Protein 4BEY (pdb70)

GO terms:
  GO:0005502 11-cis retinal binding (F, IDA)
  GO:0008020 G protein-coupled photoreceptor activity (F, IDA)
  GO:0016020 membrane (C, IDA)
  GO:0016038 absorption of visible light (P, IDA)
  GO:0016056 G protein-coupled opsin signaling pathway (P, IDA)
  GO:0141190 transducin-mediated opsin signaling pathway (P, IDA)
  GO:0007603 phototransduction, visible light (P, IDA)
  GO:0016020 membrane (C, EXP)
  GO:0005515 protein binding (F, IPI)
  GO:0005886 plasma membrane (C, IDA)
  GO:0097381 pho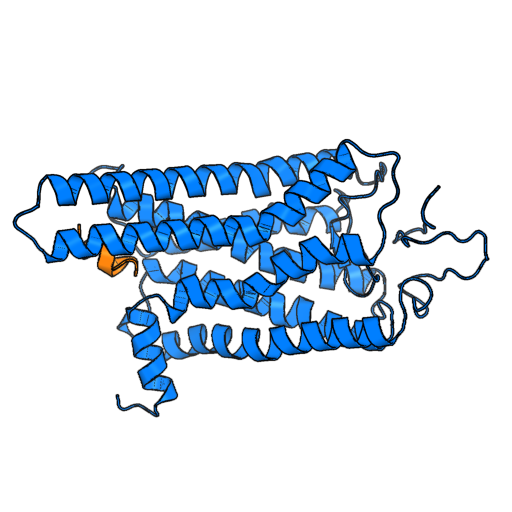toreceptor disc membrane (C, TAS)
  GO:0000139 Golgi membrane (C, TAS)
  GO:0042802 identical protein binding (F, IPI)
  GO:0042622 photoreceptor outer segment membrane (C, IDA)
  GO:0002046 opsin binding (F, IDA)
  GO:0008270 zinc ion binding (F, IDA)
  GO:0009416 response to light stimulus (P, IDA)
  GO:0097648 G protein-coupled receptor complex (C, IDA)
  GO:0001965 G-protein alpha-subunit binding (F, IPI)
  GO:1990763 arrestin family protein binding (F, IPI)

Structure (mmCIF, N/CA/C/O backbone):
data_4BEY
#
_entry.id   4BEY
#
_cell.length_a   242.440
_cell.length_b   242.440
_cell.length_c   110.360
_cell.angle_alpha   90.00
_cell.angle_beta   90.00
_cell.angle_gamma   120.00
#
_symmetry.space_group_name_H-M   'H 3 2'
#
loop_
_entity.id
_entity.type
_entity.pdbx_description
1 polymer Rhodopsin
2 polymer 'Guanine nucleotide-binding protein G(t) subunit alpha-1'
3 branched alpha-D-mannopyranose-(1-3)-beta-D-mannopyranose-(1-4)-2-acetamido-2-deoxy-beta-D-glucopyranose-(1-4)-2-acetamido-2-deoxy-beta-D-glucopyranose
4 non-polymer 'SULFATE ION'
5 non-polymer 'ACETATE ION'
6 non-polymer 'PALMITIC ACID'
7 non-polymer 'octyl beta-D-glucopyranoside'
8 water water
#
loop_
_atom_site.group_PDB
_atom_site.id
_atom_site.type_symbol
_atom_site.label_atom_id
_atom_site.label_alt_id
_atom_site.label_comp_id
_atom_site.label_asym_id
_atom_site.label_entity_id
_atom_site.label_seq_id
_atom_site.pdbx_PDB_ins_code
_atom_site.Cartn_x
_atom_site.Cartn_y
_atom_site.Cartn_z
_atom_site.occupancy
_atom_site.B_iso_or_equiv
_atom_site.auth_seq_id
_atom_site.auth_comp_id
_atom_site.auth_asym_id
_atom_site.auth_atom_id
_atom_site.pdbx_PDB_model_num
ATOM 4 N N . MET A 1 2 ? 55.934 -45.896 39.837 1.00 79.67 1 MET A N 1
ATOM 5 C CA . MET A 1 2 ? 54.685 -46.249 39.171 1.00 72.69 1 MET A CA 1
ATOM 6 C C . MET A 1 2 ? 53.546 -46.588 40.128 1.00 69.40 1 MET A C 1
ATOM 7 O O . MET A 1 2 ? 53.595 -47.533 40.928 1.00 63.38 1 MET A O 1
ATOM 12 N N . CYS A 1 3 ? 52.524 -45.748 40.042 1.00 65.10 2 CYS A N 1
ATOM 13 C CA . CYS A 1 3 ? 51.643 -45.495 41.169 1.00 56.66 2 CYS A CA 1
ATOM 14 C C . CYS A 1 3 ? 50.366 -46.332 41.334 1.00 59.23 2 CYS A C 1
ATOM 15 O O . CYS A 1 3 ? 49.838 -46.398 42.441 1.00 59.30 2 CYS A O 1
ATOM 18 N N . GLY A 1 4 ? 49.975 -47.088 40.315 1.00 52.83 3 GLY A N 1
ATOM 19 C CA . GLY A 1 4 ? 48.661 -47.694 40.329 1.00 49.67 3 GLY A CA 1
ATOM 20 C C . GLY A 1 4 ? 48.738 -48.945 39.478 1.00 51.34 3 GLY A C 1
ATOM 21 O O . GLY A 1 4 ? 49.837 -49.335 39.108 1.00 56.74 3 GLY A O 1
ATOM 22 N N . THR A 1 5 ? 47.639 -49.667 39.274 1.00 41.18 4 THR A N 1
ATOM 23 C CA . THR A 1 5 ? 47.686 -50.731 38.303 1.00 34.91 4 THR A CA 1
ATOM 24 C C . THR A 1 5 ? 46.642 -50.532 37.242 1.00 41.19 4 THR A C 1
ATOM 25 O O . THR A 1 5 ? 45.574 -50.070 37.544 1.00 43.09 4 THR A O 1
ATOM 29 N N . GLU A 1 6 ? 46.933 -50.895 36.003 1.00 44.24 5 GLU A N 1
ATOM 30 C CA . GLU A 1 6 ? 46.016 -50.574 34.931 1.00 41.70 5 GLU A CA 1
ATOM 31 C C . GLU A 1 6 ? 45.515 -51.759 34.144 1.00 49.23 5 GLU A C 1
ATOM 32 O O . GLU A 1 6 ? 46.077 -52.841 34.209 1.00 56.57 5 GLU A O 1
ATOM 38 N N . GLY A 1 7 ? 44.439 -51.531 33.395 1.00 51.35 6 GLY A N 1
ATOM 39 C CA . GLY A 1 7 ? 43.687 -52.579 32.729 1.00 50.38 6 GLY A CA 1
ATOM 40 C C . GLY A 1 7 ? 43.120 -52.032 31.446 1.00 47.14 6 GLY A C 1
ATOM 41 O O . GLY A 1 7 ? 43.336 -50.878 31.120 1.00 50.18 6 GLY A O 1
ATOM 42 N N . PRO A 1 8 ? 42.446 -52.881 30.677 1.00 45.80 7 PRO A N 1
ATOM 43 C CA . PRO A 1 8 ? 41.865 -52.390 29.433 1.00 50.09 7 PRO A CA 1
ATOM 44 C C . PRO A 1 8 ? 40.846 -51.239 29.621 1.00 55.39 7 PRO A C 1
ATOM 45 O O . PRO A 1 8 ? 40.918 -50.229 28.903 1.00 53.92 7 PRO A O 1
ATOM 49 N N . ASN A 1 9 ? 39.899 -51.388 30.545 1.00 49.44 8 ASN A N 1
ATOM 50 C CA . ASN A 1 9 ? 38.992 -50.277 30.892 1.00 48.01 8 ASN A CA 1
ATOM 51 C C . ASN A 1 9 ? 39.162 -49.386 32.121 1.00 47.91 8 ASN A C 1
ATOM 52 O O . ASN A 1 9 ? 38.248 -48.648 32.429 1.00 49.73 8 ASN A O 1
ATOM 57 N N . PHE A 1 10 ? 40.237 -49.540 32.887 1.00 48.13 9 PHE A N 1
ATOM 58 C CA . PHE A 1 10 ? 40.343 -48.812 34.158 1.00 46.08 9 PHE A CA 1
ATOM 59 C C . PHE A 1 10 ? 41.780 -48.412 34.559 1.00 52.50 9 PHE A C 1
ATOM 60 O O . PHE A 1 10 ? 42.762 -48.697 33.846 1.00 51.21 9 PHE A O 1
ATOM 68 N N . TYR A 1 11 ? 41.869 -47.665 35.657 1.00 46.98 10 TYR A N 1
ATOM 69 C CA . TYR A 1 11 ? 43.102 -47.459 36.361 1.00 42.37 10 TYR A CA 1
ATOM 70 C C . TYR A 1 11 ? 42.829 -47.516 37.856 1.00 40.43 10 TYR A C 1
ATOM 71 O O . TYR A 1 11 ? 42.193 -46.615 38.398 1.00 42.43 10 TYR A O 1
ATOM 80 N N . VAL A 1 12 ? 43.391 -48.488 38.556 1.00 39.55 11 VAL A N 1
ATOM 81 C CA . VAL A 1 12 ? 43.226 -48.528 40.005 1.00 40.17 11 VAL A CA 1
ATOM 82 C C . VAL A 1 12 ? 44.370 -47.771 40.670 1.00 48.04 11 VAL A C 1
ATOM 83 O O . VAL A 1 12 ? 45.551 -48.035 40.415 1.00 47.25 11 VAL A O 1
ATOM 87 N N . PRO A 1 13 ? 44.029 -46.799 41.520 1.00 51.53 12 PRO A N 1
ATOM 88 C CA . PRO A 1 13 ? 45.059 -45.987 42.187 1.00 47.01 12 PRO A CA 1
ATOM 89 C C . PRO A 1 13 ? 45.790 -46.732 43.300 1.00 45.46 12 PRO A C 1
ATOM 90 O O . PRO A 1 13 ? 45.823 -46.246 44.425 1.00 49.19 12 PRO A O 1
ATOM 94 N N . PHE A 1 14 ? 46.342 -47.897 43.017 1.00 40.47 13 PHE A N 1
ATOM 95 C CA . PHE A 1 14 ? 47.027 -48.648 44.053 1.00 44.51 13 PHE A CA 1
ATOM 96 C C . PHE A 1 14 ? 48.081 -49.541 43.411 1.00 51.03 13 PHE A C 1
ATOM 97 O O . PHE A 1 14 ? 47.862 -49.996 42.297 1.00 49.22 13 PHE A O 1
ATOM 105 N N . SER A 1 15 ? 49.197 -49.831 44.085 1.00 52.02 14 SER A N 1
ATOM 106 C CA . SER A 1 15 ? 50.213 -50.690 43.455 1.00 52.09 14 SER A CA 1
ATOM 107 C C . SER A 1 15 ? 49.947 -52.206 43.570 1.00 50.27 14 SER A C 1
ATOM 108 O O . SER A 1 15 ? 49.550 -52.697 44.626 1.00 49.13 14 SER A O 1
ATOM 111 N N . ASN A 1 16 ? 50.179 -52.943 42.481 1.00 47.83 15 ASN A N 1
ATOM 112 C CA . ASN A 1 16 ? 49.981 -54.401 42.462 1.00 40.95 15 ASN A CA 1
ATOM 113 C C . ASN A 1 16 ? 51.217 -55.202 42.846 1.00 48.00 15 ASN A C 1
ATOM 114 O O . ASN A 1 16 ? 51.261 -56.425 42.686 1.00 47.79 15 ASN A O 1
ATOM 119 N N . LYS A 1 17 ? 52.243 -54.496 43.292 1.00 48.30 16 LYS A N 1
ATOM 120 C CA . LYS A 1 17 ? 53.439 -55.143 43.777 1.00 49.55 16 LYS A CA 1
ATOM 121 C C . LYS A 1 17 ? 53.112 -56.223 44.823 1.00 51.04 16 LYS A C 1
ATOM 122 O O . LYS A 1 17 ? 53.848 -57.203 44.941 1.00 51.56 16 LYS A O 1
ATOM 128 N N . THR A 1 18 ? 52.014 -56.073 45.558 1.00 44.96 17 THR A N 1
ATOM 129 C CA . THR A 1 18 ? 51.588 -57.137 46.467 1.00 45.74 17 THR A CA 1
ATOM 130 C C . THR A 1 18 ? 50.631 -58.163 45.843 1.00 45.68 17 THR A C 1
ATOM 131 O O . THR A 1 18 ? 50.189 -59.091 46.515 1.00 46.55 17 THR A O 1
ATOM 135 N N . GLY A 1 19 ? 50.320 -57.996 44.563 1.00 45.48 18 GLY A N 1
ATOM 136 C CA . GLY A 1 19 ? 49.417 -58.899 43.871 1.00 43.09 18 GLY A CA 1
ATOM 137 C C . GLY A 1 19 ? 47.944 -58.866 44.262 1.00 45.18 18 GLY A C 1
ATOM 138 O O . GLY A 1 19 ? 47.185 -59.675 43.745 1.00 45.59 18 GLY A O 1
ATOM 139 N N . VAL A 1 20 ? 47.533 -57.944 45.145 1.00 47.38 19 VAL A N 1
ATOM 140 C CA . VAL A 1 20 ? 46.138 -57.870 45.667 1.00 48.02 19 VAL A CA 1
ATOM 141 C C . VAL A 1 20 ? 45.080 -57.157 44.793 1.00 40.86 19 VAL A C 1
ATOM 142 O O . VAL A 1 20 ? 43.887 -57.349 44.958 1.00 40.45 19 VAL A O 1
ATOM 146 N N . VAL A 1 21 ? 45.537 -56.318 43.883 1.00 42.36 20 VAL A N 1
ATOM 147 C CA . VAL A 1 21 ? 44.652 -55.487 43.096 1.00 41.82 20 VAL A CA 1
ATOM 148 C C . VAL A 1 21 ? 43.794 -56.273 42.116 1.00 40.30 20 VAL A C 1
ATOM 149 O O . VAL A 1 21 ? 44.302 -57.115 41.375 1.00 36.10 20 VAL A O 1
ATOM 153 N N . ARG A 1 22 ? 42.493 -55.954 42.117 1.00 41.18 21 ARG A N 1
ATOM 154 C CA . ARG A 1 22 ? 41.523 -56.550 41.204 1.00 43.78 21 ARG A CA 1
ATOM 155 C C . ARG A 1 22 ? 40.831 -55.503 40.328 1.00 41.86 21 ARG A C 1
ATOM 156 O O . ARG A 1 22 ? 40.859 -54.317 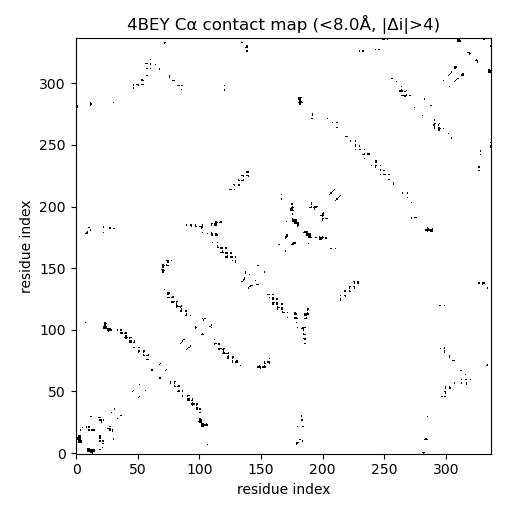40.628 1.00 41.11 21 ARG A O 1
ATOM 164 N N . SER A 1 23 ? 40.245 -55.963 39.224 1.00 41.87 22 SER A N 1
ATOM 165 C CA . SER A 1 23 ? 39.370 -55.165 38.373 1.00 40.28 22 SER A CA 1
ATOM 166 C C . SER A 1 23 ? 38.283 -54.543 39.234 1.00 42.77 22 SER A C 1
ATOM 167 O O . SER A 1 23 ? 37.637 -55.242 40.019 1.00 40.25 22 SER A O 1
ATOM 170 N N . PRO A 1 24 ? 38.075 -53.217 39.095 1.00 45.73 23 PRO A N 1
ATOM 171 C CA . PRO A 1 24 ? 36.982 -52.515 39.790 1.00 46.46 23 PRO A CA 1
ATOM 172 C C . PRO A 1 24 ? 35.590 -52.958 39.271 1.00 43.37 23 PRO A C 1
ATOM 173 O O . PRO A 1 24 ? 34.575 -52.682 39.899 1.00 38.71 23 PRO A O 1
ATOM 177 N N . PHE A 1 25 ? 35.571 -53.614 38.116 1.00 40.29 24 PHE A N 1
ATOM 178 C CA . PHE A 1 25 ? 34.383 -54.237 37.570 1.00 42.18 24 PHE A CA 1
ATOM 179 C C . PHE A 1 25 ? 34.141 -55.671 38.072 1.00 44.05 24 PHE A C 1
ATOM 180 O O . PHE A 1 25 ? 33.151 -56.299 37.695 1.00 44.29 24 PHE A O 1
ATOM 188 N N . GLU A 1 26 ? 35.043 -56.182 38.913 1.00 43.00 25 GLU A N 1
ATOM 189 C CA . GLU A 1 26 ? 35.039 -57.591 39.332 1.00 41.12 25 GLU A CA 1
ATOM 190 C C . GLU A 1 26 ? 34.922 -57.861 40.843 1.00 42.26 25 GLU A C 1
ATOM 191 O O . GLU A 1 26 ? 34.061 -58.604 41.272 1.00 49.48 25 GLU A O 1
ATOM 197 N N . ALA A 1 27 ? 35.859 -57.374 41.629 1.00 42.97 26 ALA A N 1
ATOM 198 C CA . ALA A 1 27 ? 35.815 -57.616 43.073 1.00 41.66 26 ALA A CA 1
ATOM 199 C C . ALA A 1 27 ? 36.054 -56.338 43.888 1.00 44.31 26 ALA A C 1
ATOM 200 O O . ALA A 1 27 ? 36.587 -55.350 43.363 1.00 42.47 26 ALA A O 1
ATOM 202 N N . PRO A 1 28 ? 35.675 -56.356 45.181 1.00 44.14 27 PRO A N 1
ATOM 203 C CA . PRO A 1 28 ? 35.899 -55.242 46.112 1.00 42.38 27 PRO A CA 1
ATOM 204 C C . PRO A 1 28 ? 37.315 -54.668 46.165 1.00 43.70 27 PRO A C 1
ATOM 205 O O . PRO A 1 28 ? 38.337 -55.362 46.048 1.00 47.95 27 PRO A O 1
ATOM 209 N N . GLN A 1 29 ? 37.315 -53.354 46.359 1.00 40.65 28 GLN A N 1
ATOM 210 C CA . GLN A 1 29 ? 38.472 -52.473 46.434 1.00 38.24 28 GLN A CA 1
ATOM 211 C C . GLN A 1 29 ? 39.029 -52.199 47.836 1.00 42.81 28 GLN A C 1
ATOM 212 O O . GLN A 1 29 ? 39.697 -51.209 48.026 1.00 43.35 28 GLN A O 1
ATOM 218 N N . TYR A 1 30 ? 38.618 -52.981 48.834 1.00 39.65 29 TYR A N 1
ATOM 219 C CA . TYR A 1 30 ? 38.905 -52.692 50.243 1.00 38.59 29 TYR A CA 1
ATOM 220 C C . TYR A 1 30 ? 40.382 -52.514 50.563 1.00 39.70 29 TYR A C 1
ATOM 221 O O . TYR A 1 30 ? 40.743 -52.146 51.677 1.00 45.83 29 TYR A O 1
ATOM 230 N N . TYR A 1 31 ? 41.250 -52.835 49.620 1.00 37.61 30 TYR A N 1
ATOM 231 C CA . TYR A 1 31 ? 42.641 -52.379 49.720 1.00 41.98 30 TYR A CA 1
ATOM 232 C C . TYR A 1 31 ? 42.876 -50.871 49.402 1.00 44.77 30 TYR A C 1
ATOM 233 O O . TYR A 1 31 ? 43.831 -50.275 49.898 1.00 46.08 30 TYR A O 1
ATOM 242 N N . LEU A 1 32 ? 42.034 -50.276 48.556 1.00 43.64 31 LEU A N 1
ATOM 243 C CA . LEU A 1 32 ? 42.057 -48.835 48.315 1.00 43.51 31 LEU A CA 1
ATOM 244 C C . LEU A 1 32 ? 41.655 -48.093 49.567 1.00 44.86 31 LEU A C 1
ATOM 245 O O . LEU A 1 32 ? 42.254 -47.079 49.899 1.00 52.18 31 LEU A O 1
ATOM 250 N N . ALA A 1 33 ? 40.597 -48.565 50.224 1.00 46.02 32 ALA A N 1
ATOM 251 C CA . ALA A 1 33 ? 40.112 -47.949 51.460 1.00 45.27 32 ALA A CA 1
ATOM 252 C C . ALA A 1 33 ? 39.346 -48.959 52.310 1.00 41.40 32 ALA A C 1
ATOM 253 O O . ALA A 1 33 ? 38.721 -49.861 51.765 1.00 38.11 32 ALA A O 1
ATOM 255 N N . GLU A 1 34 ? 39.344 -48.756 53.627 1.00 38.43 33 GLU A N 1
ATOM 256 C CA . GLU A 1 34 ? 38.656 -49.628 54.566 1.00 39.25 33 GLU A CA 1
ATOM 257 C C . GLU A 1 34 ? 37.192 -49.747 54.168 1.00 44.38 33 GLU A C 1
ATOM 258 O O . GLU A 1 34 ? 36.690 -48.913 53.433 1.00 46.80 33 GLU A O 1
ATOM 264 N N . PRO A 1 35 ? 36.506 -50.822 54.585 1.00 43.79 34 PRO A N 1
ATOM 265 C CA . PRO A 1 35 ? 35.098 -50.855 54.202 1.00 42.18 34 PRO A CA 1
ATOM 266 C C . PRO A 1 35 ? 34.241 -49.727 54.816 1.00 42.57 34 PRO A C 1
ATOM 267 O O . PRO A 1 35 ? 33.359 -49.242 54.116 1.00 44.25 34 PRO A O 1
ATOM 271 N N . TRP A 1 36 ? 34.494 -49.311 56.058 1.00 43.33 35 TRP A N 1
ATOM 272 C CA . TRP A 1 36 ? 33.681 -48.261 56.676 1.00 41.16 35 TRP A CA 1
ATOM 273 C C . TRP A 1 36 ? 33.706 -46.987 55.855 1.00 42.40 35 TRP A C 1
ATOM 274 O O . TRP A 1 36 ? 32.722 -46.271 55.784 1.00 43.53 35 TRP A O 1
ATOM 285 N N . GLN A 1 37 ? 34.840 -46.711 55.233 1.00 44.47 36 GLN A N 1
ATOM 286 C CA . GLN A 1 37 ? 34.949 -45.603 54.316 1.00 41.16 36 GLN A CA 1
ATOM 287 C C . GLN A 1 37 ? 34.086 -45.828 53.084 1.00 41.59 36 GLN A C 1
ATOM 288 O O . GLN A 1 37 ? 33.678 -44.880 52.436 1.00 43.43 36 GLN A O 1
ATOM 294 N N . PHE A 1 38 ? 33.794 -47.076 52.742 1.00 42.37 37 PHE A N 1
ATOM 295 C CA . PHE A 1 38 ? 32.875 -47.316 51.628 1.00 42.47 37 PHE A CA 1
ATOM 296 C C . PHE A 1 38 ? 31.427 -47.037 52.056 1.00 41.66 37 PHE A C 1
ATOM 297 O O . PHE A 1 38 ? 30.601 -46.553 51.268 1.00 39.57 37 PHE A O 1
ATOM 305 N N . SER A 1 39 ? 31.156 -47.336 53.321 1.00 36.51 38 SER A N 1
ATOM 306 C CA . SER A 1 39 ? 29.888 -47.060 53.960 1.00 38.77 38 SER A CA 1
ATOM 307 C C . SER A 1 39 ? 29.603 -45.559 54.087 1.00 40.28 38 SER A C 1
ATOM 308 O O . SER A 1 39 ? 28.446 -45.115 53.929 1.00 35.05 38 SER A O 1
ATOM 311 N N . MET A 1 40 ? 30.659 -44.815 54.425 1.00 38.72 39 MET A N 1
ATOM 312 C CA . MET A 1 40 ? 30.619 -43.384 54.594 1.00 33.77 39 MET A CA 1
ATOM 313 C C . MET A 1 40 ? 30.349 -42.748 53.276 1.00 35.21 39 MET A C 1
ATOM 314 O O . MET A 1 40 ? 29.572 -41.799 53.184 1.00 32.10 39 MET A O 1
ATOM 319 N N . LEU A 1 41 ? 30.995 -43.270 52.246 1.00 34.68 40 LEU A N 1
ATOM 320 C CA . LEU A 1 41 ? 30.753 -42.766 50.919 1.00 35.30 40 LEU A CA 1
ATOM 321 C C . LEU A 1 41 ? 29.287 -42.983 50.619 1.00 39.42 40 LEU A C 1
ATOM 322 O O . LEU A 1 41 ? 28.625 -42.085 50.107 1.00 40.51 40 LEU A O 1
ATOM 327 N N . ALA A 1 42 ? 28.778 -44.169 50.972 1.00 40.40 41 ALA A N 1
ATOM 328 C CA . ALA A 1 42 ? 27.368 -44.522 50.791 1.00 35.65 41 ALA A CA 1
ATOM 329 C C . ALA A 1 42 ? 26.491 -43.630 51.647 1.00 34.90 41 ALA A C 1
ATOM 330 O O . ALA A 1 42 ? 25.515 -43.085 51.155 1.00 37.53 41 ALA A O 1
ATOM 332 N N . ALA A 1 43 ? 26.833 -43.482 52.922 1.00 30.21 42 ALA A N 1
ATOM 333 C CA . ALA A 1 43 ? 26.171 -42.493 53.750 1.00 31.74 42 ALA A CA 1
ATOM 334 C C . ALA A 1 43 ? 26.131 -41.111 53.054 1.00 39.06 42 ALA A C 1
ATOM 335 O O . ALA A 1 43 ? 25.066 -40.452 53.004 1.00 37.24 42 ALA A O 1
ATOM 337 N N . TYR A 1 44 ? 27.254 -40.663 52.499 1.00 38.48 43 TYR A N 1
ATOM 338 C CA . TYR A 1 44 ? 27.190 -39.388 51.810 1.00 38.17 43 TYR A CA 1
ATOM 339 C C . TYR A 1 44 ? 26.195 -39.437 50.642 1.00 37.45 43 TYR A C 1
ATOM 340 O O . TYR A 1 44 ? 25.341 -38.562 50.521 1.00 39.95 43 TYR A O 1
ATOM 349 N N . MET A 1 45 ? 26.284 -40.456 49.800 1.00 34.31 44 MET A N 1
ATOM 350 C CA . MET A 1 45 ? 25.306 -40.589 48.722 1.00 40.35 44 MET A CA 1
ATOM 351 C C . MET A 1 45 ? 23.855 -40.594 49.249 1.00 42.32 44 MET A C 1
ATOM 352 O O . MET A 1 45 ? 22.934 -40.075 48.580 1.00 40.12 44 MET A O 1
ATOM 357 N N . PHE A 1 46 ? 23.663 -41.162 50.447 1.00 38.17 45 PHE A N 1
ATOM 358 C CA . PHE A 1 46 ? 22.350 -41.160 51.084 1.00 40.06 45 PHE A CA 1
ATOM 359 C C . PHE A 1 46 ? 21.852 -39.713 51.356 1.00 39.96 45 PHE A C 1
ATOM 360 O O . PHE A 1 46 ? 20.727 -39.333 50.975 1.00 37.47 45 PHE A O 1
ATOM 368 N N . LEU A 1 47 ? 22.703 -38.932 52.018 1.00 36.05 46 LEU A N 1
ATOM 369 C CA . LEU A 1 47 ? 22.439 -37.530 52.299 1.00 36.63 46 LEU A CA 1
ATOM 370 C C . LEU A 1 47 ? 21.982 -36.788 51.050 1.00 38.54 46 LEU A C 1
ATOM 371 O O . LEU A 1 47 ? 20.998 -36.063 51.075 1.00 38.04 46 LEU A O 1
ATOM 376 N N . LEU A 1 48 ? 22.712 -36.959 49.956 1.00 39.81 47 LEU A N 1
ATOM 377 C CA . LEU A 1 48 ? 22.471 -36.149 48.773 1.00 40.35 47 LEU A CA 1
ATOM 378 C C . LEU A 1 48 ? 21.179 -36.530 48.104 1.00 36.48 47 LEU A C 1
ATOM 379 O O . LEU A 1 48 ? 20.573 -35.704 47.472 1.00 37.98 47 LEU A O 1
ATOM 384 N N . ILE A 1 49 ? 20.757 -37.784 48.241 1.00 41.74 48 ILE A N 1
ATOM 385 C CA . ILE A 1 49 ? 19.475 -38.215 47.675 1.00 41.48 48 ILE A CA 1
ATOM 386 C C . ILE A 1 49 ? 18.346 -37.697 48.557 1.00 41.15 48 ILE A C 1
ATOM 387 O O . ILE A 1 49 ? 17.359 -37.138 48.072 1.00 37.04 48 ILE A O 1
ATOM 392 N N . MET A 1 50 ? 18.520 -37.891 49.862 1.00 41.48 49 MET A N 1
ATOM 393 C CA . MET A 1 50 ? 17.538 -37.496 50.846 1.00 38.08 49 MET A CA 1
ATOM 394 C C . MET A 1 50 ? 17.249 -36.009 50.800 1.00 40.72 49 MET A C 1
ATOM 395 O O . MET A 1 50 ? 16.100 -35.619 50.901 1.00 44.66 49 MET A O 1
ATOM 400 N N . LEU A 1 51 ? 18.286 -35.181 50.692 1.00 40.08 50 LEU A N 1
ATOM 401 C CA . LEU A 1 51 ? 18.106 -33.760 50.415 1.00 34.77 50 LEU A CA 1
ATOM 402 C C . LEU A 1 51 ? 17.894 -33.452 48.922 1.00 39.67 50 LEU A C 1
ATOM 403 O O . LEU A 1 51 ? 17.027 -32.691 48.565 1.00 43.47 50 LEU A O 1
ATOM 408 N N . GLY A 1 52 ? 18.668 -34.052 48.039 1.00 39.76 51 GLY A N 1
ATOM 409 C CA . GLY A 1 52 ? 18.644 -33.629 46.655 1.00 33.21 51 GLY A CA 1
ATOM 410 C C . GLY A 1 52 ? 17.334 -33.848 45.951 1.00 37.07 51 GLY A C 1
ATOM 411 O O . GLY A 1 52 ? 16.944 -33.027 45.137 1.00 42.31 51 GLY A O 1
ATOM 412 N N . PHE A 1 53 ? 16.683 -34.978 46.227 1.00 40.80 52 PHE A N 1
ATOM 413 C CA . PHE A 1 53 ? 15.416 -35.330 45.579 1.00 38.52 52 PHE A CA 1
ATOM 414 C C . PHE A 1 53 ? 14.223 -34.481 45.994 1.00 39.13 52 PHE A C 1
ATOM 415 O O . PHE A 1 53 ? 13.541 -33.951 45.127 1.00 40.83 52 PHE A O 1
ATOM 423 N N . PRO A 1 54 ? 13.951 -34.365 47.312 1.00 41.10 53 PRO A N 1
ATOM 424 C CA . PRO A 1 54 ? 12.763 -33.582 47.641 1.00 42.10 53 PRO A CA 1
ATOM 425 C C . PRO A 1 54 ? 12.883 -32.184 47.092 1.00 43.75 53 PRO A C 1
ATOM 426 O O . PRO A 1 54 ? 11.976 -31.693 46.430 1.00 45.72 53 PRO A O 1
ATOM 430 N N . ILE A 1 55 ? 14.021 -31.553 47.314 1.00 41.41 54 ILE A N 1
ATOM 431 C CA . ILE A 1 55 ? 14.070 -30.140 47.027 1.00 44.34 54 ILE A CA 1
ATOM 432 C C . ILE A 1 55 ? 14.099 -29.885 45.531 1.00 44.43 54 ILE A C 1
ATOM 433 O O . ILE A 1 55 ? 13.621 -28.860 45.060 1.00 52.61 54 ILE A O 1
ATOM 438 N N . ASN A 1 56 ? 14.636 -30.810 44.764 1.00 39.68 55 ASN A N 1
ATOM 439 C CA . ASN A 1 56 ? 14.621 -30.612 43.322 1.00 42.95 55 ASN A CA 1
ATOM 440 C C . ASN A 1 56 ? 13.337 -30.996 42.668 1.00 42.14 55 ASN A C 1
ATOM 441 O O . ASN A 1 56 ? 12.958 -30.433 41.651 1.00 44.87 55 ASN A O 1
ATOM 446 N N . PHE A 1 57 ? 12.704 -32.012 43.233 1.00 43.55 56 PHE A N 1
ATOM 447 C CA . PHE A 1 57 ? 11.469 -32.528 42.689 1.00 45.56 56 PHE A CA 1
ATOM 448 C C . PHE A 1 57 ? 10.362 -31.541 43.052 1.00 46.11 56 PHE A C 1
ATOM 449 O O . PHE A 1 57 ? 9.537 -31.191 42.212 1.00 40.88 56 PHE A O 1
ATOM 457 N N . LEU A 1 58 ? 10.374 -31.088 44.302 1.00 44.07 57 LEU A N 1
ATOM 458 C CA . LEU A 1 58 ? 9.415 -30.104 44.776 1.00 50.39 57 LEU A CA 1
ATOM 459 C C . LEU A 1 58 ? 9.351 -28.905 43.834 1.00 50.61 57 LEU A C 1
ATOM 460 O O . LEU A 1 58 ? 8.278 -28.429 43.494 1.00 52.43 57 LEU A O 1
ATOM 465 N N . THR A 1 59 ? 10.513 -28.441 43.399 1.00 48.74 58 THR A N 1
ATOM 466 C CA . THR A 1 59 ? 10.608 -27.423 42.361 1.00 50.00 58 THR A CA 1
ATOM 467 C C . THR A 1 59 ? 9.770 -27.718 41.112 1.00 48.57 58 THR A C 1
ATOM 468 O O . THR A 1 59 ? 9.058 -26.842 40.635 1.00 51.30 58 THR A O 1
ATOM 472 N N . LEU A 1 60 ? 9.852 -28.927 40.572 1.00 47.02 59 LEU A N 1
ATOM 473 C CA . LEU A 1 60 ? 9.063 -29.253 39.392 1.00 49.59 59 LEU A CA 1
ATOM 474 C C . LEU A 1 60 ? 7.598 -29.266 39.767 1.00 48.95 59 LEU A C 1
ATOM 475 O O . LEU A 1 60 ? 6.741 -28.815 39.016 1.00 46.45 59 LEU A O 1
ATOM 480 N N . TYR A 1 61 ? 7.325 -29.788 40.950 1.00 51.20 60 TYR A N 1
ATOM 481 C CA . TYR A 1 61 ? 5.962 -30.017 41.378 1.00 55.35 60 TYR A CA 1
ATOM 482 C C . TYR A 1 61 ? 5.228 -28.703 41.576 1.00 54.81 60 TYR A C 1
ATOM 483 O O . TYR A 1 61 ? 4.171 -28.459 40.999 1.00 53.66 60 TYR A O 1
ATOM 492 N N . VAL A 1 62 ? 5.824 -27.859 42.401 1.00 54.98 61 VAL A N 1
ATOM 493 C CA . VAL A 1 62 ? 5.333 -26.518 42.685 1.00 50.52 61 VAL A CA 1
ATOM 494 C C . VAL A 1 62 ? 5.139 -25.664 41.423 1.00 48.19 61 VAL A C 1
ATOM 495 O O . VAL A 1 62 ? 4.246 -24.841 41.377 1.00 51.62 61 VAL A O 1
ATOM 499 N N . THR A 1 63 ? 5.951 -25.870 40.395 1.00 47.80 62 THR A N 1
ATOM 500 C CA . THR A 1 63 ? 5.761 -25.155 39.139 1.00 48.97 62 THR A CA 1
ATOM 501 C C . THR A 1 63 ? 4.452 -25.586 38.521 1.00 51.19 62 THR A C 1
ATOM 502 O O . THR A 1 63 ? 3.693 -24.762 37.997 1.00 51.60 62 THR A O 1
ATOM 506 N N . VAL A 1 64 ? 4.194 -26.892 38.581 1.00 51.69 63 VAL A N 1
ATOM 507 C CA . VAL A 1 64 ? 2.934 -27.457 38.097 1.00 54.16 63 VAL A CA 1
ATOM 508 C C . VAL A 1 64 ? 1.700 -26.859 38.835 1.00 52.03 63 VAL A C 1
ATOM 509 O O . VAL A 1 64 ? 0.676 -26.614 38.214 1.00 47.64 63 VAL A O 1
ATOM 513 N N . GLN A 1 65 ? 1.833 -26.589 40.135 1.00 53.16 64 GLN A N 1
ATOM 514 C CA . GLN A 1 65 ? 0.743 -26.033 40.941 1.00 52.90 64 GLN A CA 1
ATOM 515 C C . GLN A 1 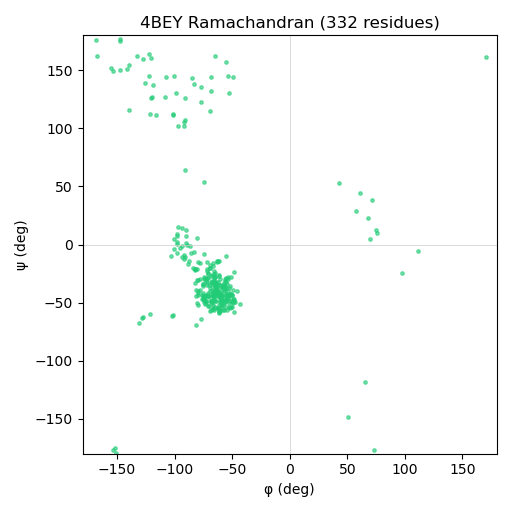65 ? 0.521 -24.516 40.888 1.00 54.46 64 GLN A C 1
ATOM 516 O O . GLN A 1 65 ? -0.559 -24.058 41.242 1.00 52.24 64 GLN A O 1
ATOM 522 N N . HIS A 1 66 ? 1.538 -23.748 40.492 1.00 53.43 65 HIS A N 1
ATOM 523 C CA . HIS A 1 66 ? 1.457 -22.277 40.503 1.00 50.51 65 HIS A CA 1
ATOM 524 C C . HIS A 1 66 ? 1.678 -21.632 39.146 1.00 53.74 65 HIS A C 1
ATOM 525 O O . HIS A 1 66 ? 2.780 -21.655 38.620 1.00 53.71 65 HIS A O 1
ATOM 532 N N . LYS A 1 67 ? 0.628 -21.028 38.606 1.00 58.70 66 LYS A N 1
ATOM 533 C CA . LYS A 1 67 ? 0.629 -20.479 37.256 1.00 58.99 66 LYS A CA 1
ATOM 534 C C . LYS A 1 67 ? 1.640 -19.359 37.072 1.00 60.75 66 LYS A C 1
ATOM 535 O O . LYS A 1 67 ? 2.198 -19.175 35.990 1.00 60.87 66 LYS A O 1
ATOM 541 N N . LYS A 1 68 ? 1.860 -18.604 38.139 1.00 56.34 67 LYS A N 1
ATOM 542 C CA . LYS A 1 68 ? 2.727 -17.445 38.086 1.00 55.54 67 LYS A CA 1
ATOM 543 C C . LYS A 1 68 ? 4.172 -17.852 37.896 1.00 55.75 67 LYS A C 1
ATOM 544 O O . LYS A 1 68 ? 5.007 -17.045 37.501 1.00 58.56 67 LYS A O 1
ATOM 550 N N . LEU A 1 69 ? 4.450 -19.119 38.180 1.00 51.46 68 LEU A N 1
ATOM 551 C CA . LEU A 1 69 ? 5.790 -19.668 38.006 1.00 49.35 68 LEU A CA 1
ATOM 552 C C . LEU A 1 69 ? 6.161 -20.058 36.590 1.00 46.27 68 LEU A C 1
ATOM 553 O O . LEU A 1 69 ? 7.343 -20.084 36.298 1.00 47.69 68 LEU A O 1
ATOM 558 N N . ARG A 1 70 ? 5.209 -20.291 35.692 1.00 48.25 69 ARG A N 1
ATOM 559 C CA . ARG A 1 70 ? 5.669 -20.785 34.429 1.00 49.37 69 ARG A CA 1
ATOM 560 C C . ARG A 1 70 ? 5.759 -19.611 33.527 1.00 44.86 69 ARG A C 1
ATOM 561 O O . ARG A 1 70 ? 4.781 -19.196 32.935 1.00 52.61 69 ARG A O 1
ATOM 569 N N . THR A 1 71 ? 6.992 -19.158 33.353 1.00 51.31 70 THR A N 1
ATOM 570 C CA . THR A 1 71 ? 7.313 -17.933 32.648 1.00 53.33 70 THR A CA 1
ATOM 571 C C . THR A 1 71 ? 8.654 -18.257 32.012 1.00 60.98 70 THR A C 1
ATOM 572 O O . THR A 1 71 ? 9.428 -19.063 32.563 1.00 58.56 70 THR A O 1
ATOM 576 N N . PRO A 1 72 ? 8.942 -17.645 30.856 1.00 58.45 71 PRO A N 1
ATOM 577 C CA . PRO A 1 72 ? 10.182 -17.836 30.101 1.00 59.09 71 PRO A CA 1
ATOM 578 C C . PRO A 1 72 ? 11.468 -17.706 30.930 1.00 57.51 71 PRO A C 1
ATOM 579 O O . PRO A 1 72 ? 12.399 -18.485 30.717 1.00 60.35 71 PRO A O 1
ATOM 583 N N . LEU A 1 73 ? 11.516 -16.766 31.870 1.00 53.65 72 LEU A N 1
ATOM 584 C CA . LEU A 1 73 ? 12.716 -16.571 32.691 1.00 56.17 72 LEU A CA 1
ATOM 585 C C . LEU A 1 73 ? 12.930 -17.686 33.711 1.00 61.06 72 LEU A C 1
ATOM 586 O O . LEU A 1 73 ? 14.046 -17.876 34.205 1.00 59.94 72 LEU A O 1
ATOM 591 N N . ASN A 1 74 ? 11.855 -18.404 34.030 1.00 55.58 73 ASN A N 1
ATOM 592 C CA . ASN A 1 74 ? 11.944 -19.536 34.937 1.00 51.70 73 ASN A CA 1
ATOM 593 C C . ASN A 1 74 ? 12.285 -20.856 34.252 1.00 52.90 73 ASN A C 1
ATOM 594 O O . ASN A 1 74 ? 12.647 -21.823 34.920 1.00 52.83 73 ASN A O 1
ATOM 599 N N . TYR A 1 75 ? 12.181 -20.895 32.926 1.00 52.58 74 TYR A N 1
ATOM 600 C CA . TYR A 1 75 ? 12.444 -22.123 32.172 1.00 53.69 74 TYR A CA 1
ATOM 601 C C . TYR A 1 75 ? 13.812 -22.749 32.521 1.00 53.45 74 TYR A C 1
ATOM 602 O O . TYR A 1 75 ? 13.923 -23.948 32.794 1.00 48.62 74 TYR A O 1
ATOM 611 N N . ILE A 1 76 ? 14.847 -21.917 32.515 1.00 53.39 75 ILE A N 1
ATOM 612 C CA . ILE A 1 76 ? 16.200 -22.367 32.828 1.00 51.71 75 ILE A CA 1
ATOM 613 C C . ILE A 1 76 ? 16.359 -22.839 34.277 1.00 50.77 75 ILE A C 1
ATOM 614 O O . ILE A 1 76 ? 17.169 -23.723 34.557 1.00 49.33 75 ILE A O 1
ATOM 619 N N . LEU A 1 77 ? 15.605 -22.236 35.196 1.00 50.21 76 LEU A N 1
ATOM 620 C CA . LEU A 1 77 ? 15.609 -22.669 36.596 1.00 48.81 76 LEU A CA 1
ATOM 621 C C . LEU A 1 77 ? 15.022 -24.075 36.720 1.00 51.44 76 LEU A C 1
ATOM 622 O O . LEU A 1 77 ? 15.412 -24.873 37.584 1.00 47.15 76 LEU A O 1
ATOM 627 N N . LEU A 1 78 ? 14.060 -24.361 35.853 1.00 50.21 77 LEU A N 1
ATOM 628 C CA . LEU A 1 78 ? 13.424 -25.655 35.847 1.00 51.22 77 LEU A CA 1
ATOM 629 C C . LEU A 1 78 ? 14.425 -26.669 35.314 1.00 48.67 77 LEU A C 1
ATOM 630 O O . LEU A 1 78 ? 14.592 -27.759 35.864 1.00 46.98 77 LEU A O 1
ATOM 635 N N . ASN A 1 79 ? 15.094 -26.277 34.239 1.00 50.74 78 ASN A N 1
ATOM 636 C CA . ASN A 1 79 ? 16.176 -27.050 33.635 1.00 49.89 78 ASN A CA 1
ATOM 637 C C . ASN A 1 79 ? 17.262 -27.456 34.627 1.00 45.87 78 ASN A C 1
ATOM 638 O O . ASN A 1 79 ? 17.745 -28.576 34.593 1.00 50.43 78 ASN A O 1
ATOM 643 N N . LEU A 1 80 ? 17.644 -26.524 35.492 1.00 43.16 79 LEU A N 1
ATOM 644 C CA . LEU A 1 80 ? 18.542 -26.782 36.624 1.00 45.81 79 LEU A CA 1
ATOM 645 C C . LEU A 1 80 ? 18.034 -27.905 37.552 1.00 44.58 79 LEU A C 1
ATOM 646 O O . LEU A 1 80 ? 18.797 -28.760 38.001 1.00 45.40 79 LEU A O 1
ATOM 651 N N . ALA A 1 81 ? 16.740 -27.877 37.842 1.00 45.42 80 ALA A N 1
ATOM 652 C CA . ALA A 1 81 ? 16.087 -28.900 38.659 1.00 44.90 80 ALA A CA 1
ATOM 653 C C . ALA A 1 81 ? 16.107 -30.312 38.044 1.00 45.30 80 ALA A C 1
ATOM 654 O O . ALA A 1 81 ? 16.281 -31.289 38.767 1.00 41.72 80 ALA A O 1
ATOM 656 N N . VAL A 1 82 ? 15.889 -30.401 36.727 1.00 43.92 81 VAL A N 1
ATOM 657 C CA . VAL A 1 82 ? 15.886 -31.670 35.986 1.00 45.65 81 VAL A CA 1
ATOM 658 C C . VAL A 1 82 ? 17.318 -32.224 35.888 1.00 46.55 81 VAL A C 1
ATOM 659 O O . VAL A 1 82 ? 17.570 -33.422 36.085 1.00 40.40 81 VAL A O 1
ATOM 663 N N . ALA A 1 83 ? 18.243 -31.316 35.589 1.00 44.66 82 ALA A N 1
ATOM 664 C CA . ALA A 1 83 ? 19.670 -31.581 35.628 1.00 44.28 82 ALA A CA 1
ATOM 665 C C . ALA A 1 83 ? 20.061 -32.164 36.976 1.00 44.81 82 ALA A C 1
ATOM 666 O O . ALA A 1 83 ? 20.667 -33.220 37.039 1.00 44.92 82 ALA A O 1
ATOM 668 N N . ASP A 1 84 ? 19.709 -31.487 38.058 1.00 41.87 83 ASP A N 1
ATOM 669 C CA . ASP A 1 84 ? 19.986 -32.028 39.380 1.00 41.07 83 ASP A CA 1
ATOM 670 C C . ASP A 1 84 ? 19.394 -33.409 39.603 1.00 42.65 83 ASP A C 1
ATOM 671 O O . ASP A 1 84 ? 19.928 -34.189 40.382 1.00 43.32 83 ASP A O 1
ATOM 676 N N . LEU A 1 85 ? 18.275 -33.705 38.947 1.00 41.60 84 LEU A N 1
ATOM 677 C CA . LEU A 1 85 ? 17.594 -34.969 39.174 1.00 37.96 84 LEU A CA 1
ATOM 678 C C . LEU A 1 85 ? 18.378 -36.096 38.514 1.00 42.91 84 LEU A C 1
ATOM 679 O O . LEU A 1 85 ? 18.605 -37.128 39.143 1.00 36.46 84 LEU A O 1
ATOM 684 N N . PHE A 1 86 ? 18.835 -35.854 37.282 1.00 41.19 85 PHE A N 1
ATOM 685 C CA . PHE A 1 86 ? 19.771 -36.734 36.588 1.00 41.98 85 PHE A CA 1
ATOM 686 C C . PHE A 1 86 ? 20.957 -37.064 37.498 1.00 44.90 85 PHE A C 1
ATOM 687 O O . PHE A 1 86 ? 21.297 -38.227 37.697 1.00 45.63 85 PHE A O 1
ATOM 695 N N . MET A 1 87 ? 21.564 -36.033 38.081 1.00 43.82 86 MET A N 1
ATOM 696 C CA . MET A 1 87 ? 22.623 -36.227 39.073 1.00 43.72 86 MET A CA 1
ATOM 697 C C . MET A 1 87 ? 22.142 -37.128 40.225 1.00 45.16 86 MET A C 1
ATOM 698 O O . MET A 1 87 ? 22.849 -38.013 40.686 1.00 45.88 86 MET A O 1
ATOM 703 N N . VAL A 1 88 ? 20.922 -36.914 40.685 1.00 44.69 87 VAL A N 1
ATOM 704 C CA . VAL A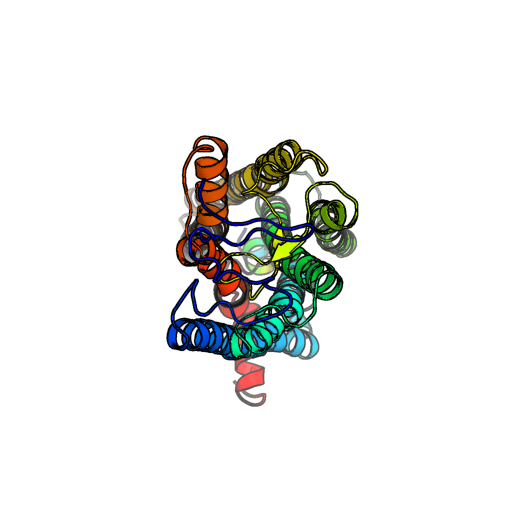 1 88 ? 20.413 -37.690 41.815 1.00 46.06 87 VAL A CA 1
ATOM 705 C C . VAL A 1 88 ? 20.224 -39.194 41.465 1.00 48.40 87 VAL A C 1
ATOM 706 O O . VAL A 1 88 ? 20.695 -40.082 42.185 1.00 46.57 87 VAL A O 1
ATOM 710 N N . PHE A 1 89 ? 19.512 -39.467 40.375 1.00 47.29 88 PHE A N 1
ATOM 711 C CA . PHE A 1 89 ? 19.268 -40.842 39.943 1.00 43.86 88 PHE A CA 1
ATOM 712 C C . PHE A 1 89 ? 20.391 -41.544 39.171 1.00 47.23 88 PHE A C 1
ATOM 713 O O . PHE A 1 89 ? 20.809 -42.638 39.531 1.00 49.57 88 PHE A O 1
ATOM 721 N N . GLY A 1 90 ? 20.921 -40.901 38.144 1.00 43.92 89 GLY A N 1
ATOM 722 C CA . GLY A 1 90 ? 21.919 -41.551 37.311 1.00 44.19 89 GLY A CA 1
ATOM 723 C C . GLY A 1 90 ? 23.286 -41.652 37.985 1.00 50.33 89 GLY A C 1
ATOM 724 O O . GLY A 1 90 ? 24.215 -42.283 37.483 1.00 51.84 89 GLY A O 1
ATOM 725 N N . ASP A 1 91 ? 23.423 -40.999 39.128 1.00 49.17 90 ASP A N 1
ATOM 726 C CA . ASP A 1 91 ? 24.717 -40.853 39.740 1.00 42.71 90 ASP A CA 1
ATOM 727 C C . ASP A 1 91 ? 24.657 -41.240 41.212 1.00 46.11 90 ASP A C 1
ATOM 728 O O . ASP A 1 91 ? 25.192 -42.267 41.595 1.00 48.05 90 ASP A O 1
ATOM 733 N N . PHE A 1 92 ? 23.956 -40.458 42.020 1.00 44.08 91 PHE A N 1
ATOM 734 C CA . PHE A 1 92 ? 23.983 -40.629 43.472 1.00 41.56 91 PHE A CA 1
ATOM 735 C C . PHE A 1 92 ? 23.522 -42.015 43.930 1.00 43.95 91 PHE A C 1
ATOM 736 O O . PHE A 1 92 ? 24.142 -42.587 44.828 1.00 43.48 91 PHE A O 1
ATOM 744 N N . THR A 1 93 ? 22.436 -42.528 43.329 1.00 42.08 92 THR A N 1
ATOM 745 C CA . THR A 1 93 ? 21.833 -43.818 43.710 1.00 44.34 92 THR A CA 1
ATOM 746 C C . THR A 1 93 ? 22.646 -45.024 43.242 1.00 42.58 92 THR A C 1
ATOM 747 O O . THR A 1 93 ? 22.925 -45.938 44.026 1.00 38.96 92 THR A O 1
ATOM 751 N N . THR A 1 94 ? 23.010 -44.998 41.958 1.00 41.37 93 THR A N 1
ATOM 752 C CA . THR A 1 94 ? 23.994 -45.908 41.401 1.00 41.01 93 THR A CA 1
ATOM 753 C C . THR A 1 94 ? 25.229 -45.974 42.288 1.00 39.96 93 THR A C 1
ATOM 754 O O . THR A 1 94 ? 25.690 -47.056 42.624 1.00 42.75 93 THR A O 1
ATOM 758 N N . THR A 1 95 ? 25.766 -44.829 42.671 1.00 37.39 94 THR A N 1
ATOM 759 C CA . THR A 1 95 ? 26.917 -44.840 43.546 1.00 40.48 94 THR A CA 1
ATOM 760 C C . THR A 1 95 ? 26.588 -45.398 44.936 1.00 41.46 94 THR A C 1
ATOM 761 O O . THR A 1 95 ? 27.432 -46.041 45.551 1.00 47.71 94 THR A O 1
ATOM 765 N N . LEU A 1 96 ? 25.367 -45.199 45.419 1.00 40.27 95 LEU A N 1
ATOM 766 C CA . LEU A 1 96 ? 24.973 -45.707 46.743 1.00 43.31 95 LEU A CA 1
ATOM 767 C C . LEU A 1 96 ? 25.026 -47.224 46.705 1.00 43.63 95 LEU A C 1
ATOM 768 O O . LEU A 1 96 ? 25.427 -47.926 47.650 1.00 41.34 95 LEU A O 1
ATOM 773 N N . TYR A 1 97 ? 24.547 -47.714 45.584 1.00 40.21 96 TYR A N 1
ATOM 774 C CA . TYR A 1 97 ? 24.414 -49.118 45.368 1.00 40.76 96 TYR A CA 1
ATOM 775 C C . TYR A 1 97 ? 25.769 -49.839 45.230 1.00 44.43 96 TYR A C 1
ATOM 776 O O . TYR A 1 97 ? 26.099 -50.751 46.004 1.00 43.44 96 TYR A O 1
ATOM 785 N N . THR A 1 98 ? 26.562 -49.380 44.257 1.00 43.95 97 THR A N 1
ATOM 786 C CA . THR A 1 98 ? 27.900 -49.904 43.989 1.00 39.69 97 THR A CA 1
ATOM 787 C C . THR A 1 98 ? 28.858 -49.656 45.127 1.00 39.12 97 THR A C 1
ATOM 788 O O . THR A 1 98 ? 29.724 -50.477 45.375 1.00 42.17 97 THR A O 1
ATOM 792 N N . SER A 1 99 ? 28.746 -48.536 45.823 1.00 37.10 98 SER A N 1
ATOM 793 C CA . SER A 1 99 ? 29.609 -48.385 46.992 1.00 44.41 98 SER A CA 1
ATOM 794 C C . SER A 1 99 ? 29.427 -49.548 47.986 1.00 39.21 98 SER A C 1
ATOM 795 O O . SER A 1 99 ? 30.390 -50.041 48.568 1.00 40.40 98 SER A O 1
ATOM 798 N N . LEU A 1 100 ? 28.199 -50.024 48.116 1.00 38.43 99 LEU A N 1
ATOM 799 C CA . LEU A 1 100 ? 27.876 -51.093 49.065 1.00 42.45 99 LEU A CA 1
ATOM 800 C C . LEU A 1 100 ? 28.410 -52.511 48.684 1.00 46.45 99 LEU A C 1
ATOM 801 O O . LEU A 1 100 ? 28.426 -53.443 49.518 1.00 38.45 99 LEU A O 1
ATOM 806 N N . HIS A 1 101 ? 28.807 -52.647 47.418 1.00 45.39 100 HIS A N 1
ATOM 807 C CA . HIS A 1 101 ? 29.593 -53.763 46.929 1.00 44.28 100 HIS A CA 1
ATOM 808 C C . HIS A 1 101 ? 31.131 -53.583 47.046 1.00 48.32 100 HIS A C 1
ATOM 809 O O . HIS A 1 101 ? 31.883 -54.559 46.984 1.00 50.87 100 HIS A O 1
ATOM 816 N N . GLY A 1 102 ? 31.592 -52.351 47.249 1.00 43.03 101 GLY A N 1
ATOM 817 C CA . GLY A 1 102 ? 33.005 -52.045 47.218 1.00 40.92 101 GLY A CA 1
ATOM 818 C C . GLY A 1 102 ? 33.619 -52.000 45.834 1.00 42.45 101 GLY A C 1
ATOM 819 O O . GLY A 1 102 ? 34.839 -51.989 45.715 1.00 43.77 101 GLY A O 1
ATOM 820 N N . TYR A 1 103 ? 32.796 -51.988 44.787 1.00 40.41 102 TYR A N 1
ATOM 821 C CA . TYR A 1 103 ? 33.302 -51.831 43.402 1.00 42.03 102 TYR A CA 1
ATOM 822 C C . TYR A 1 103 ? 32.185 -51.549 42.378 1.00 40.98 102 TYR A C 1
ATOM 823 O O . TYR A 1 103 ? 31.010 -51.615 42.718 1.00 41.72 102 TYR A O 1
ATOM 832 N N . PHE A 1 104 ? 32.529 -51.309 41.114 1.00 41.83 103 PHE A N 1
ATOM 833 C CA . PHE A 1 104 ? 31.497 -50.913 40.186 1.00 42.85 103 PHE A CA 1
ATOM 834 C C . PHE A 1 104 ? 30.974 -52.164 39.526 1.00 40.85 103 PHE A C 1
ATOM 835 O O . PHE A 1 104 ? 31.554 -52.673 38.566 1.00 46.23 103 PHE A O 1
ATOM 843 N N . VAL A 1 105 ? 29.779 -52.554 39.943 1.00 42.43 104 VAL A N 1
ATOM 844 C CA . VAL A 1 105 ? 29.298 -53.904 39.704 1.00 41.48 104 VAL A CA 1
ATOM 845 C C . VAL A 1 105 ? 28.587 -53.964 38.384 1.00 40.88 104 VAL A C 1
ATOM 846 O O . VAL A 1 105 ? 28.099 -54.996 37.985 1.00 45.45 104 VAL A O 1
ATOM 850 N N . PHE A 1 106 ? 28.515 -52.842 37.702 1.00 43.09 105 PHE A N 1
ATOM 851 C CA . PHE A 1 106 ? 27.760 -52.786 36.471 1.00 45.43 105 PHE A CA 1
ATOM 852 C C . PHE A 1 106 ? 28.651 -52.999 35.257 1.00 46.80 105 PHE A C 1
ATOM 853 O O . PHE A 1 106 ? 28.168 -53.053 34.127 1.00 42.71 105 PHE A O 1
ATOM 861 N N . GLY A 1 107 ? 29.955 -53.132 35.492 1.00 53.22 106 GLY A N 1
ATOM 862 C CA . GLY A 1 107 ? 30.904 -53.367 34.413 1.00 51.49 106 GLY A CA 1
ATOM 863 C C . GLY A 1 107 ? 31.187 -52.174 33.514 1.00 54.41 106 GLY A C 1
ATOM 864 O O . GLY A 1 107 ? 30.684 -51.077 33.751 1.00 54.08 106 GLY A O 1
ATOM 865 N N . PRO A 1 108 ? 32.003 -52.385 32.468 1.00 55.89 107 PRO A N 1
ATOM 866 C CA . PRO A 1 108 ? 32.451 -51.351 31.523 1.00 53.77 107 PRO A CA 1
ATOM 867 C C . PRO A 1 108 ? 31.322 -50.602 30.792 1.00 51.51 107 PRO A C 1
ATOM 868 O O . PRO A 1 108 ? 31.449 -49.407 30.543 1.00 55.33 107 PRO A O 1
ATOM 872 N N . THR A 1 109 ? 30.248 -51.293 30.435 1.00 53.24 108 THR A N 1
ATOM 873 C CA . THR A 1 109 ? 29.111 -50.651 29.776 1.00 58.75 108 THR A CA 1
ATOM 874 C C . THR A 1 109 ? 28.222 -49.930 30.790 1.00 56.51 108 THR A C 1
ATOM 875 O O . THR A 1 109 ? 27.602 -48.913 30.482 1.00 55.45 108 THR A O 1
ATOM 879 N N . GLY A 1 110 ? 28.187 -50.459 32.008 1.00 53.21 109 GLY A N 1
ATOM 880 C CA . GLY A 1 110 ? 27.516 -49.800 33.107 1.00 49.67 109 GLY A CA 1
ATOM 881 C C . GLY A 1 110 ? 28.262 -48.537 33.445 1.00 53.03 109 GLY A C 1
ATOM 882 O O . GLY A 1 110 ? 27.673 -47.537 33.841 1.00 56.63 109 GLY A O 1
ATOM 883 N N . CYS A 1 111 ? 29.577 -48.591 33.269 1.00 53.55 110 CYS A N 1
ATOM 884 C CA . CYS A 1 111 ? 30.453 -47.447 33.510 1.00 52.72 110 CYS A CA 1
ATOM 885 C C . CYS A 1 111 ? 30.184 -46.305 32.535 1.00 54.42 110 CYS A C 1
ATOM 886 O O . CYS A 1 111 ? 30.057 -45.147 32.943 1.00 54.24 110 CYS A O 1
ATOM 889 N N . ASN A 1 112 ? 30.100 -46.640 31.250 1.00 53.01 111 ASN A N 1
ATOM 890 C CA . ASN A 1 112 ? 29.787 -45.665 30.210 1.00 55.84 111 ASN A CA 1
ATOM 891 C C . ASN A 1 112 ? 28.467 -44.929 30.419 1.00 55.67 111 ASN A C 1
ATOM 892 O O . ASN A 1 112 ? 28.407 -43.701 30.344 1.00 53.79 111 ASN A O 1
ATOM 897 N N . LEU A 1 113 ? 27.415 -45.707 30.670 1.00 54.28 112 LEU A N 1
ATOM 898 C CA . LEU A 1 113 ? 26.085 -45.194 30.937 1.00 49.67 112 LEU A CA 1
ATOM 899 C C . LEU A 1 113 ? 26.082 -44.327 32.173 1.00 47.70 112 LEU A C 1
ATOM 900 O O . LEU A 1 113 ? 25.742 -43.152 32.109 1.00 45.17 112 LEU A O 1
ATOM 905 N N . GLU A 1 114 ? 26.477 -44.913 33.298 1.00 44.81 113 GLU A N 1
ATOM 906 C CA . GLU A 1 114 ? 26.418 -44.204 34.561 1.00 45.57 113 GLU A CA 1
ATOM 907 C C . GLU A 1 114 ? 27.294 -42.973 34.484 1.00 51.88 113 GLU A C 1
ATOM 908 O O . GLU A 1 114 ? 26.967 -41.949 35.060 1.00 54.41 113 GLU A O 1
ATOM 914 N N . GLY A 1 115 ? 28.409 -43.075 33.768 1.00 49.40 114 GLY A N 1
ATOM 915 C CA . GLY A 1 115 ? 29.301 -41.947 33.600 1.00 49.28 114 GLY A CA 1
ATOM 916 C C . GLY A 1 115 ? 28.706 -40.889 32.693 1.00 52.74 114 GLY A C 1
ATOM 917 O O . GLY A 1 115 ? 28.817 -39.695 32.978 1.00 53.26 114 GLY A O 1
ATOM 918 N N . PHE A 1 116 ? 28.076 -41.320 31.602 1.00 52.29 115 PHE A N 1
ATOM 919 C CA . PHE A 1 116 ? 27.446 -40.388 30.671 1.00 53.31 115 PHE A CA 1
ATOM 920 C C . PHE A 1 116 ? 26.346 -39.575 31.355 1.00 54.13 115 PHE A C 1
ATOM 921 O O . PHE A 1 116 ? 26.318 -38.345 31.248 1.00 52.98 115 PHE A O 1
ATOM 929 N N . PHE A 1 117 ? 25.446 -40.254 32.064 1.00 51.93 116 PHE A N 1
ATOM 930 C CA . PHE A 1 117 ? 24.338 -39.551 32.714 1.00 53.94 116 PHE A CA 1
ATOM 931 C C . PHE A 1 117 ? 24.790 -38.655 33.854 1.00 54.01 116 PHE A C 1
ATOM 932 O O . PHE A 1 117 ? 24.331 -37.513 33.964 1.00 52.15 116 PHE A O 1
ATOM 940 N N . ALA A 1 118 ? 25.699 -39.166 34.680 1.00 50.53 117 ALA A N 1
ATOM 941 C CA . ALA A 1 118 ? 26.284 -38.371 35.755 1.00 52.09 117 ALA A CA 1
ATOM 942 C C . ALA A 1 118 ? 26.954 -37.096 35.209 1.00 51.39 117 ALA A C 1
ATOM 943 O O . ALA A 1 118 ? 26.849 -36.012 35.796 1.00 42.40 117 ALA A O 1
ATOM 945 N N . THR A 1 119 ? 27.630 -37.243 34.073 1.00 51.75 118 THR A N 1
ATOM 946 C CA . THR A 1 119 ? 28.285 -36.115 33.432 1.00 52.42 118 THR A CA 1
ATOM 947 C C . THR A 1 119 ? 27.260 -35.205 32.753 1.00 52.11 118 THR A C 1
ATOM 948 O O . THR A 1 119 ? 27.315 -33.986 32.901 1.00 52.26 118 THR A O 1
ATOM 952 N N . LEU A 1 120 ? 26.321 -35.792 32.017 1.00 54.15 119 LEU A N 1
ATOM 953 C CA . LEU A 1 120 ? 25.285 -34.999 31.352 1.00 55.23 119 LEU A CA 1
ATOM 954 C C . LEU A 1 120 ? 24.523 -34.129 32.346 1.00 51.90 119 LEU A C 1
ATOM 955 O O . LEU A 1 120 ? 24.184 -32.994 32.045 1.00 51.22 119 LEU A O 1
ATOM 960 N N . GLY A 1 121 ? 24.258 -34.672 33.531 1.00 54.85 120 GLY A N 1
ATOM 961 C CA . GLY A 1 121 ? 23.454 -33.990 34.532 1.00 53.00 120 GLY A CA 1
ATOM 962 C C . GLY A 1 121 ? 24.102 -32.743 35.096 1.00 49.41 120 GLY A C 1
ATOM 963 O O . GLY A 1 121 ? 23.524 -31.660 35.045 1.00 50.86 120 GLY A O 1
ATOM 964 N N . GLY A 1 122 ? 25.309 -32.898 35.622 1.00 45.26 121 GLY A N 1
ATOM 965 C CA . GLY A 1 122 ? 26.053 -31.788 36.190 1.00 46.94 121 GLY A CA 1
ATOM 966 C C . GLY A 1 122 ? 26.543 -30.765 35.174 1.00 50.74 121 GLY A C 1
ATOM 967 O O . GLY A 1 122 ? 26.877 -29.622 35.522 1.00 45.99 121 GLY A O 1
ATOM 968 N N . GLU A 1 123 ? 26.613 -31.185 33.915 1.00 50.33 122 GLU A N 1
ATOM 969 C CA . GLU A 1 123 ? 26.996 -30.279 32.847 1.00 50.12 122 GLU A CA 1
ATOM 970 C C . GLU A 1 123 ? 25.834 -29.417 32.384 1.00 49.03 122 GLU A C 1
ATOM 971 O O . GLU A 1 123 ? 26.015 -28.232 32.105 1.00 52.43 122 GLU A O 1
ATOM 977 N N . ILE A 1 124 ? 24.644 -30.010 32.313 1.00 52.04 123 ILE A N 1
ATOM 978 C CA . ILE A 1 124 ? 23.412 -29.255 32.047 1.00 50.20 123 ILE A CA 1
ATOM 979 C C . ILE A 1 124 ? 23.208 -28.235 33.158 1.00 48.83 123 ILE A C 1
ATOM 980 O O . ILE A 1 124 ? 22.925 -27.074 32.893 1.00 46.01 123 ILE A O 1
ATOM 985 N N . ALA A 1 125 ? 23.383 -28.690 34.399 1.00 47.31 124 ALA A N 1
ATOM 986 C CA . ALA A 1 125 ? 23.333 -27.828 35.564 1.00 44.51 124 ALA A CA 1
ATOM 987 C C . ALA A 1 125 ? 24.329 -26.673 35.419 1.00 49.83 124 ALA A C 1
ATOM 988 O O . ALA A 1 125 ? 23.965 -25.515 35.615 1.00 52.93 124 ALA A O 1
ATOM 990 N N . LEU A 1 126 ? 25.572 -26.981 35.049 1.00 51.81 125 LEU A N 1
ATOM 991 C CA . LEU A 1 126 ? 26.600 -25.964 34.851 1.00 50.21 125 LEU A CA 1
ATOM 992 C C . LEU A 1 126 ? 26.182 -24.925 33.823 1.00 50.11 125 LEU A C 1
ATOM 993 O O . LEU A 1 126 ? 26.169 -23.731 34.109 1.00 49.03 125 LEU A O 1
ATOM 998 N N . TRP A 1 127 ? 25.846 -25.379 32.623 1.00 49.97 126 TRP A N 1
ATOM 999 C CA . TRP A 1 127 ? 25.506 -24.444 31.559 1.00 52.70 126 TRP A CA 1
ATOM 1000 C C . TRP A 1 127 ? 24.205 -23.698 31.849 1.00 54.76 126 TRP A C 1
ATOM 1001 O O . TRP A 1 127 ? 24.006 -22.564 31.392 1.00 54.56 126 TRP A O 1
ATOM 1012 N N . SER A 1 128 ? 23.341 -24.322 32.644 1.00 53.28 127 SER A N 1
ATOM 1013 C CA . SER A 1 128 ? 22.160 -23.645 33.144 1.00 48.52 127 SER A CA 1
ATOM 1014 C C . SER A 1 128 ? 22.573 -22.412 33.932 1.00 49.19 127 SER A C 1
ATOM 1015 O O . SER A 1 128 ? 22.078 -21.316 33.678 1.00 49.52 127 SER A O 1
ATOM 1018 N N . LEU A 1 129 ? 23.490 -22.587 34.873 1.00 45.73 128 LEU A N 1
ATOM 1019 C CA . LEU A 1 129 ? 24.017 -21.452 35.620 1.00 51.29 128 LEU A CA 1
ATOM 1020 C C . LEU A 1 129 ? 24.633 -20.366 34.705 1.00 52.34 128 LEU A C 1
ATOM 1021 O O . LEU A 1 129 ? 24.549 -19.154 34.978 1.00 45.96 128 LEU A O 1
ATOM 1026 N N . VAL A 1 130 ? 25.259 -20.805 33.620 1.00 52.62 129 VAL A N 1
ATOM 1027 C CA . VAL A 1 130 ? 25.773 -19.851 32.649 1.00 54.63 129 VAL A CA 1
ATOM 1028 C C . VAL A 1 130 ? 24.626 -19.128 31.932 1.00 48.42 129 VAL A C 1
ATOM 1029 O O . VAL A 1 130 ? 24.538 -17.899 31.991 1.00 46.88 129 VAL A O 1
ATOM 1033 N N . VAL A 1 131 ? 23.731 -19.891 31.304 1.00 47.77 130 VAL A N 1
ATOM 1034 C CA . VAL A 1 131 ? 22.612 -19.298 30.547 1.00 53.99 130 VAL A CA 1
ATOM 1035 C C . VAL A 1 131 ? 21.747 -18.321 31.362 1.00 50.56 130 VAL A C 1
ATOM 1036 O O . VAL A 1 131 ? 21.408 -17.234 30.895 1.00 44.29 130 VAL A O 1
ATOM 1040 N N . LEU A 1 132 ? 21.434 -18.716 32.590 1.00 50.49 131 LEU A N 1
ATOM 1041 C CA . LEU A 1 132 ? 20.706 -17.871 33.512 1.00 48.43 131 LEU A CA 1
ATOM 1042 C C . LEU A 1 132 ? 21.366 -16.507 33.581 1.00 48.32 131 LEU A C 1
ATOM 1043 O O . LEU A 1 132 ? 20.726 -15.488 33.360 1.00 53.14 131 LEU A O 1
ATOM 1048 N N . ALA A 1 133 ? 22.662 -16.499 33.857 1.00 51.28 132 ALA A N 1
ATOM 1049 C CA . ALA A 1 133 ? 23.428 -15.262 33.971 1.00 46.86 132 ALA A CA 1
ATOM 1050 C C . ALA A 1 133 ? 23.351 -14.415 32.702 1.00 49.20 132 ALA A C 1
ATOM 1051 O O . ALA A 1 133 ? 23.141 -13.209 32.786 1.00 48.56 132 ALA A O 1
ATOM 1053 N N . ILE A 1 134 ? 23.523 -15.042 31.538 1.00 48.84 133 ILE A N 1
ATOM 1054 C CA . ILE A 1 134 ? 23.439 -14.330 30.262 1.00 49.44 133 ILE A CA 1
ATOM 1055 C C . ILE A 1 134 ? 22.100 -13.615 30.127 1.00 53.36 133 ILE A C 1
ATOM 1056 O O . ILE A 1 134 ? 22.047 -12.427 29.795 1.00 54.51 133 ILE A O 1
ATOM 1061 N N . GLU A 1 135 ? 21.020 -14.349 30.393 1.00 52.86 134 GLU A N 1
ATOM 1062 C CA . GLU A 1 135 ? 19.668 -13.807 30.335 1.00 49.89 134 GLU A CA 1
ATOM 1063 C C . GLU A 1 135 ? 19.470 -12.644 31.286 1.00 52.90 134 GLU A C 1
ATOM 1064 O O . GLU A 1 135 ? 19.009 -11.585 30.878 1.00 53.31 134 GLU A O 1
ATOM 1070 N N . ARG A 1 136 ? 19.811 -12.844 32.553 1.00 49.28 135 ARG A N 1
ATOM 1071 C CA . ARG A 1 136 ? 19.701 -11.779 33.538 1.00 51.26 135 ARG A CA 1
ATOM 1072 C C . ARG A 1 136 ? 20.510 -10.554 33.126 1.00 55.37 135 ARG A C 1
ATOM 1073 O O . ARG A 1 136 ? 20.094 -9.413 33.333 1.00 55.06 135 ARG A O 1
ATOM 1081 N N . TYR A 1 137 ? 21.670 -10.790 32.530 1.00 57.73 136 TYR A N 1
ATOM 1082 C CA . TYR A 1 137 ? 22.448 -9.695 31.970 1.00 57.89 136 TYR A CA 1
ATOM 1083 C C . TYR A 1 137 ? 21.638 -9.007 30.863 1.00 57.15 136 TYR A C 1
ATOM 1084 O O . TYR A 1 137 ? 21.359 -7.821 30.953 1.00 57.11 136 TYR A O 1
ATOM 1093 N N . VAL A 1 138 ? 21.224 -9.767 29.854 1.00 54.47 137 VAL A N 1
ATOM 1094 C CA . VAL A 1 138 ? 20.391 -9.239 28.773 1.00 58.14 137 VAL A CA 1
ATOM 1095 C C . VAL A 1 138 ? 19.149 -8.446 29.249 1.00 61.88 137 VAL A C 1
ATOM 1096 O O . VAL A 1 138 ? 18.893 -7.327 28.786 1.00 58.46 137 VAL A O 1
ATOM 1100 N N . VAL A 1 139 ? 18.388 -9.028 30.172 1.00 62.76 138 VAL A N 1
ATOM 1101 C CA . VAL A 1 139 ? 17.122 -8.449 30.613 1.00 59.26 138 VAL A CA 1
ATOM 1102 C C . VAL A 1 139 ? 17.324 -7.218 31.496 1.00 57.81 138 VAL A C 1
ATOM 1103 O O . VAL A 1 139 ? 16.704 -6.186 31.269 1.00 62.13 138 VAL A O 1
ATOM 1107 N N . VAL A 1 140 ? 18.193 -7.324 32.495 1.00 55.97 139 VAL A N 1
ATOM 1108 C CA . VAL A 1 140 ? 18.429 -6.202 33.399 1.00 56.48 139 VAL A CA 1
ATOM 1109 C C . VAL A 1 140 ? 19.362 -5.129 32.823 1.00 57.31 139 VAL A C 1
ATOM 1110 O O . VAL A 1 140 ? 19.117 -3.950 33.000 1.00 65.58 139 VAL A O 1
ATOM 1114 N N . CYS A 1 141 ? 20.422 -5.512 32.128 1.00 62.48 140 CYS A N 1
ATOM 1115 C CA . CYS A 1 141 ? 21.373 -4.510 31.662 1.00 63.23 140 CYS A CA 1
ATOM 1116 C C . CYS A 1 141 ? 20.985 -3.871 30.332 1.00 64.64 140 CYS A C 1
ATOM 1117 O O . CYS A 1 141 ? 21.628 -2.919 29.903 1.00 66.55 140 CYS A O 1
ATOM 1120 N N . LYS A 1 142 ? 19.941 -4.390 29.693 1.00 66.55 141 LYS A N 1
ATOM 1121 C CA . LYS A 1 142 ? 19.476 -3.880 28.399 1.00 70.19 141 LYS A CA 1
ATOM 1122 C C . LYS A 1 142 ? 20.592 -3.553 27.383 1.00 74.97 141 LYS A C 1
ATOM 1123 O O . LYS A 1 142 ? 20.645 -2.449 26.850 1.00 83.82 141 LYS A O 1
ATOM 1129 N N . PRO A 1 143 ? 21.498 -4.512 27.113 1.00 86.79 142 PRO A N 1
ATOM 1130 C CA . PRO A 1 143 ? 22.643 -4.252 26.222 1.00 86.79 142 PRO A CA 1
ATOM 1131 C C . PRO A 1 143 ? 22.242 -4.109 24.758 1.00 87.24 142 PRO A C 1
ATOM 1132 O O . PRO A 1 143 ? 22.951 -3.504 23.955 1.00 89.37 142 PRO A O 1
ATOM 1136 N N . MET A 1 144 ? 21.106 -4.707 24.424 1.00 92.34 143 MET A N 1
ATOM 1137 C CA . MET A 1 144 ? 20.515 -4.600 23.101 1.00 99.99 143 MET A CA 1
ATOM 1138 C C . MET A 1 144 ? 19.400 -3.575 23.208 1.00 113.72 143 MET A C 1
ATOM 1139 O O . MET A 1 144 ? 18.735 -3.476 24.241 1.00 115.41 143 MET A O 1
ATOM 1144 N N . SER A 1 145 ? 19.186 -2.798 22.154 1.00 115.69 144 SER A N 1
ATOM 1145 C CA . SER A 1 145 ? 18.089 -1.834 22.178 1.00 117.54 144 SER A CA 1
ATOM 1146 C C . SER A 1 145 ? 16.785 -2.496 21.751 1.00 118.99 144 SER A C 1
ATOM 1147 O O . SER A 1 145 ? 16.778 -3.362 20.873 1.00 119.50 144 SER A O 1
ATOM 1150 N N . ASN A 1 146 ? 15.690 -2.096 22.390 1.00 115.92 145 ASN A N 1
ATOM 1151 C CA . ASN A 1 146 ? 14.342 -2.457 21.954 1.00 123.41 145 ASN A CA 1
ATOM 1152 C C . ASN A 1 146 ? 14.107 -3.964 21.883 1.00 119.94 145 ASN A C 1
ATOM 1153 O O . ASN A 1 146 ? 13.298 -4.436 21.086 1.00 118.47 145 ASN A O 1
ATOM 1158 N N . PHE A 1 147 ? 14.827 -4.708 22.719 1.00 127.35 146 PHE A N 1
ATOM 1159 C CA . PHE A 1 147 ? 14.752 -6.171 22.741 1.00 116.52 146 PHE A CA 1
ATOM 1160 C C . PHE A 1 147 ? 14.031 -6.697 23.981 1.00 107.42 146 PHE A C 1
ATOM 1161 O O . PHE A 1 147 ? 14.389 -6.356 25.107 1.00 103.54 146 PHE A O 1
ATOM 1169 N N . ARG A 1 148 ? 13.027 -7.540 23.772 1.00 113.86 147 ARG A N 1
ATOM 1170 C CA . ARG A 1 148 ? 12.295 -8.121 24.889 1.00 113.86 147 ARG A CA 1
ATOM 1171 C C . ARG A 1 148 ? 12.396 -9.639 24.891 1.00 113.86 147 ARG A C 1
ATOM 1172 O O . ARG A 1 148 ? 12.095 -10.301 23.895 1.00 113.86 147 ARG A O 1
ATOM 1180 N N . PHE A 1 149 ? 12.819 -10.170 26.032 1.00 104.95 148 PHE A N 1
ATOM 1181 C CA . PHE A 1 149 ? 13.048 -11.598 26.214 1.00 96.53 148 PHE A CA 1
ATOM 1182 C C . PHE A 1 149 ? 11.718 -12.325 26.383 1.00 93.09 148 PHE A C 1
ATOM 1183 O O . PHE A 1 149 ? 10.852 -11.883 27.139 1.00 97.86 148 PHE A O 1
ATOM 1191 N N . GLY A 1 150 ? 11.577 -13.459 25.706 1.00 83.79 149 GLY A N 1
ATOM 1192 C CA . GLY A 1 150 ? 10.298 -14.127 25.619 1.00 80.05 149 GLY A CA 1
ATOM 1193 C C . GLY A 1 150 ? 10.429 -15.620 25.435 1.00 74.49 149 GLY A C 1
ATOM 1194 O O . GLY A 1 150 ? 11.522 -16.163 25.479 1.00 75.76 149 GLY A O 1
ATOM 1195 N N . GLU A 1 151 ? 9.299 -16.286 25.253 1.00 76.65 150 GLU A N 1
ATOM 1196 C CA . GLU A 1 151 ? 9.263 -17.737 25.218 1.00 71.05 150 GLU A CA 1
ATOM 1197 C C . GLU A 1 151 ? 10.284 -18.370 24.282 1.00 74.49 150 GLU A C 1
ATOM 1198 O O . GLU A 1 151 ? 10.919 -19.346 24.648 1.00 76.28 150 GLU A O 1
ATOM 1204 N N . ASN A 1 152 ? 10.445 -17.819 23.084 1.00 77.81 151 ASN A N 1
ATOM 1205 C CA . ASN A 1 152 ? 11.306 -18.442 22.083 1.00 75.93 151 ASN A CA 1
ATOM 1206 C C . ASN A 1 152 ? 12.799 -18.350 22.370 1.00 75.93 151 ASN A C 1
ATOM 1207 O O . ASN A 1 152 ? 13.577 -19.151 21.867 1.00 75.93 151 ASN A O 1
ATOM 1212 N N . HIS A 1 153 ? 13.198 -17.370 23.169 1.00 73.81 152 HIS A N 1
ATOM 1213 C CA . HIS A 1 153 ? 14.592 -17.236 23.586 1.00 75.73 152 HIS A CA 1
ATOM 1214 C C . HIS A 1 153 ? 14.838 -18.207 24.716 1.00 73.58 152 HIS A C 1
ATOM 1215 O O . HIS A 1 153 ? 15.856 -18.872 24.753 1.00 77.63 152 HIS A O 1
ATOM 1222 N N . ALA A 1 154 ? 13.876 -18.299 25.626 1.00 69.60 153 ALA A N 1
ATOM 1223 C CA . ALA A 1 154 ? 13.984 -19.177 26.783 1.00 71.68 153 ALA A CA 1
ATOM 1224 C C . ALA A 1 154 ? 14.127 -20.652 26.393 1.00 72.46 153 ALA A C 1
ATOM 1225 O O . ALA A 1 154 ? 14.821 -21.423 27.068 1.00 71.15 153 ALA A O 1
ATOM 1227 N N . ILE A 1 155 ? 13.469 -21.046 25.306 1.00 70.15 154 ILE A N 1
ATOM 1228 C CA . ILE A 1 155 ? 13.634 -22.400 24.790 1.00 70.21 154 ILE A CA 1
ATOM 1229 C C . ILE A 1 155 ? 15.089 -22.609 24.348 1.00 72.38 154 ILE A C 1
ATOM 1230 O O . ILE A 1 155 ? 15.753 -23.533 24.808 1.00 69.03 154 ILE A O 1
ATOM 1235 N N . MET A 1 156 ? 15.585 -21.742 23.472 1.00 81.71 155 MET A N 1
ATOM 1236 C CA . MET A 1 156 ? 16.944 -21.872 22.961 1.00 81.71 155 MET A CA 1
ATOM 1237 C C . MET A 1 156 ? 17.976 -21.948 24.081 1.00 81.71 155 MET A C 1
ATOM 1238 O O . MET A 1 156 ? 18.886 -22.766 24.035 1.00 81.71 155 MET A O 1
ATOM 1243 N N . GLY A 1 157 ? 17.824 -21.095 25.087 1.00 63.15 156 GLY A N 1
ATOM 1244 C CA . GLY A 1 157 ? 18.697 -21.112 26.251 1.00 61.74 156 GLY A CA 1
ATOM 1245 C C . GLY A 1 157 ? 18.768 -22.500 26.875 1.00 63.80 156 GLY A C 1
ATOM 1246 O O . GLY A 1 157 ? 19.851 -23.034 27.121 1.00 61.98 156 GLY A O 1
ATOM 1247 N N . VAL A 1 158 ? 17.600 -23.087 27.123 1.00 65.49 157 VAL A N 1
ATOM 1248 C CA . VAL A 1 158 ? 17.495 -24.480 27.559 1.00 62.20 157 VAL A CA 1
ATOM 1249 C C . VAL A 1 158 ? 18.192 -25.434 26.579 1.00 57.84 157 VAL A C 1
ATOM 1250 O O . VAL A 1 158 ? 19.046 -26.215 26.983 1.00 54.38 157 VAL A O 1
ATOM 1254 N N . ALA A 1 159 ? 17.831 -25.348 25.298 1.00 58.80 158 ALA A N 1
ATOM 1255 C CA . ALA A 1 159 ? 18.374 -26.235 24.275 1.00 56.97 158 ALA A CA 1
ATOM 1256 C C . ALA A 1 159 ? 19.893 -26.090 24.181 1.00 59.26 158 ALA A C 1
ATOM 1257 O O . ALA A 1 159 ? 20.625 -27.076 24.068 1.00 60.00 158 ALA A O 1
ATOM 1259 N N . PHE A 1 160 ? 20.364 -24.853 24.258 1.00 60.45 159 PHE A N 1
ATOM 1260 C CA . PHE A 1 160 ? 21.798 -24.561 24.224 1.00 55.49 159 PHE A CA 1
ATOM 1261 C C . PHE A 1 160 ? 22.601 -25.263 25.318 1.00 56.38 159 PHE A C 1
ATOM 1262 O O . PHE A 1 160 ? 23.752 -25.623 25.097 1.00 57.68 159 PHE A O 1
ATOM 1270 N N . THR A 1 161 ? 21.995 -25.461 26.489 1.00 55.78 160 THR A N 1
ATOM 1271 C CA . THR A 1 161 ? 22.658 -26.168 27.588 1.00 55.64 160 THR A CA 1
ATOM 1272 C C . THR A 1 161 ? 22.770 -27.683 27.309 1.00 57.41 160 THR A C 1
ATOM 1273 O O . THR A 1 161 ? 23.704 -28.334 27.794 1.00 56.93 160 THR A O 1
ATOM 1277 N N . TRP A 1 162 ? 21.821 -28.222 26.540 1.00 55.60 161 TRP A N 1
ATOM 1278 C CA A TRP A 1 162 ? 21.838 -29.629 26.168 0.42 56.09 161 TRP A CA 1
ATOM 1279 C CA B TRP A 1 162 ? 21.852 -29.626 26.156 0.58 54.77 161 TRP A CA 1
ATOM 1280 C C . TRP A 1 162 ? 22.900 -29.894 25.111 1.00 59.12 161 TRP A C 1
ATOM 1281 O O . TRP A 1 162 ? 23.543 -30.912 25.155 1.00 57.34 161 TRP A O 1
ATOM 1302 N N . VAL A 1 163 ? 23.034 -28.967 24.159 1.00 56.10 162 VAL A N 1
ATOM 1303 C CA . VAL A 1 163 ? 24.056 -29.069 23.120 1.00 54.21 162 VAL A CA 1
ATOM 1304 C C . VAL A 1 163 ? 25.428 -28.929 23.777 1.00 56.88 162 VAL A C 1
ATOM 1305 O O . VAL A 1 163 ? 26.323 -29.729 23.538 1.00 56.23 162 VAL A O 1
ATOM 1309 N N . MET A 1 164 ? 25.563 -27.970 24.679 1.00 54.32 163 MET A N 1
ATOM 1310 C CA . MET A 1 164 ? 26.808 -27.843 25.421 1.00 56.55 163 MET A CA 1
ATOM 1311 C C . MET A 1 164 ? 27.122 -29.076 26.273 1.00 58.88 163 MET A C 1
ATOM 1312 O O . MET A 1 164 ? 28.255 -29.562 26.288 1.00 59.09 163 MET A O 1
ATOM 1317 N N . ALA A 1 165 ? 26.119 -29.599 26.966 1.00 57.80 164 ALA A N 1
ATOM 1318 C CA . ALA A 1 165 ? 26.342 -30.760 27.824 1.00 57.19 164 ALA A CA 1
ATOM 1319 C C . ALA A 1 165 ? 26.671 -32.030 27.032 1.00 57.41 164 ALA A C 1
ATOM 1320 O O . ALA A 1 165 ? 27.456 -32.857 27.481 1.00 58.37 164 ALA A O 1
ATOM 1322 N N . LEU A 1 166 ? 26.069 -32.193 25.859 1.00 55.23 165 LEU A N 1
ATOM 1323 C CA . LEU A 1 166 ? 26.404 -33.328 25.003 1.00 51.66 165 LEU A CA 1
ATOM 1324 C C . LEU A 1 166 ? 27.804 -33.150 24.431 1.00 54.73 165 LEU A C 1
ATOM 1325 O O . LEU A 1 166 ? 28.541 -34.107 24.269 1.00 51.39 165 LEU A O 1
ATOM 1330 N N . ALA A 1 167 ? 28.170 -31.902 24.159 1.00 56.96 166 ALA A N 1
ATOM 1331 C CA . ALA A 1 167 ? 29.483 -31.557 23.636 1.00 53.24 166 ALA A CA 1
ATOM 1332 C C . ALA A 1 167 ? 30.586 -31.915 24.628 1.00 57.51 166 ALA A C 1
ATOM 1333 O O . ALA A 1 167 ? 31.772 -31.958 24.281 1.00 61.50 166 ALA A O 1
ATOM 1335 N N . CYS A 1 168 ? 30.178 -32.166 25.865 1.00 56.80 167 CYS A N 1
ATOM 1336 C CA . CYS A 1 168 ? 31.072 -32.593 26.934 1.00 59.63 167 CYS A CA 1
ATOM 1337 C C . CYS A 1 168 ? 30.975 -34.114 27.211 1.00 58.09 167 CYS A C 1
ATOM 1338 O O . CYS A 1 168 ? 31.963 -34.840 27.072 1.00 54.80 167 CYS A O 1
ATOM 1341 N N . ALA A 1 169 ? 29.788 -34.565 27.616 1.00 53.60 168 ALA A N 1
ATOM 1342 C CA . ALA A 1 169 ? 29.495 -35.970 27.923 1.00 55.05 168 ALA A CA 1
ATOM 1343 C C . ALA A 1 169 ? 29.596 -36.980 26.759 1.00 57.53 168 ALA A C 1
ATOM 1344 O O . ALA A 1 169 ? 30.091 -38.093 26.949 1.00 53.12 168 ALA A O 1
ATOM 1346 N N . ALA A 1 170 ? 29.113 -36.607 25.574 1.00 54.63 169 ALA A N 1
ATOM 1347 C CA . ALA A 1 170 ? 29.122 -37.517 24.418 1.00 53.22 169 ALA A CA 1
ATOM 1348 C C . ALA A 1 170 ? 30.491 -38.007 23.905 1.00 55.55 169 ALA A C 1
ATOM 1349 O O . ALA A 1 170 ? 30.621 -39.187 23.600 1.00 52.55 169 ALA A O 1
ATOM 1351 N N . PRO A 1 171 ? 31.503 -37.114 23.781 1.00 52.86 170 PRO A N 1
ATOM 1352 C CA . PRO A 1 171 ? 32.808 -37.540 23.240 1.00 54.72 170 PRO A CA 1
ATOM 1353 C C . PRO A 1 171 ? 33.502 -38.770 23.884 1.00 54.14 170 PRO A C 1
ATOM 1354 O O . PRO A 1 171 ? 34.009 -39.594 23.130 1.00 50.79 170 PRO A O 1
ATOM 1358 N N . PRO A 1 172 ? 33.534 -38.892 25.229 1.00 55.05 171 PRO A N 1
ATOM 1359 C CA . PRO A 1 172 ? 34.160 -40.100 25.778 1.00 50.31 171 PRO A CA 1
ATOM 1360 C C . PRO A 1 172 ? 33.471 -41.402 25.373 1.00 53.84 171 PRO A C 1
ATOM 1361 O O . PRO A 1 172 ? 34.124 -42.440 25.365 1.00 61.75 171 PRO A O 1
ATOM 1365 N N . LEU A 1 173 ? 32.179 -41.369 25.072 1.00 52.91 172 LEU A N 1
ATOM 1366 C CA . LEU A 1 173 ? 31.501 -42.559 24.569 1.00 52.71 172 LEU A CA 1
ATOM 1367 C C . LEU A 1 173 ? 32.098 -42.942 23.223 1.00 54.55 172 LEU A C 1
ATOM 1368 O O . LEU A 1 173 ? 32.141 -44.112 22.863 1.00 60.60 172 LEU A O 1
ATOM 1373 N N . VAL A 1 174 ? 32.525 -41.934 22.470 1.00 57.87 173 VAL A N 1
ATOM 1374 C CA . VAL A 1 174 ? 33.141 -42.161 21.156 1.00 57.77 173 VAL A CA 1
ATOM 1375 C C . VAL A 1 174 ? 34.677 -42.180 20.938 1.00 56.66 173 VAL A C 1
ATOM 1376 O O . VAL A 1 174 ? 35.138 -42.230 19.809 1.00 58.93 173 VAL A O 1
ATOM 1380 N N . GLY A 1 175 ? 35.465 -42.128 22.000 1.00 53.58 174 GLY A N 1
ATOM 1381 C CA . GLY A 1 175 ? 36.900 -42.218 21.802 1.00 56.26 174 GLY A CA 1
ATOM 1382 C C . GLY A 1 175 ? 37.718 -40.976 22.076 1.00 62.33 174 GLY A C 1
ATOM 1383 O O . GLY A 1 175 ? 38.950 -41.012 21.987 1.00 69.33 174 GLY A O 1
ATOM 1384 N N . TRP A 1 176 ? 37.047 -39.866 22.370 1.00 62.07 175 TRP A N 1
ATOM 1385 C CA . TRP A 1 176 ? 37.722 -38.687 22.906 1.00 59.74 175 TRP A CA 1
ATOM 1386 C C . TRP A 1 176 ? 37.507 -38.610 24.430 1.00 58.84 175 TRP A C 1
ATOM 1387 O O . TRP A 1 176 ? 36.406 -38.364 24.922 1.00 57.92 175 TRP A O 1
ATOM 1398 N N . SER A 1 177 ? 38.616 -38.803 25.130 1.00 57.99 176 SER A N 1
ATOM 1399 C CA . SER A 1 177 ? 38.728 -39.387 26.468 1.00 58.60 176 SER A CA 1
ATOM 1400 C C . SER A 1 177 ? 37.986 -40.723 26.613 1.00 57.32 176 SER A C 1
ATOM 1401 O O . SER A 1 177 ? 37.845 -41.453 25.639 1.00 53.90 176 SER A O 1
ATOM 1404 N N . ARG A 1 178 ? 37.480 -41.010 27.814 1.00 54.69 177 ARG A N 1
ATOM 1405 C CA . ARG A 1 178 ? 36.795 -42.275 28.118 1.00 53.12 177 ARG A CA 1
ATOM 1406 C C . ARG A 1 178 ? 36.047 -42.194 29.468 1.00 55.89 177 ARG A C 1
ATOM 1407 O O . ARG A 1 178 ? 36.369 -41.328 30.292 1.00 55.55 177 ARG A O 1
ATOM 1415 N N . TYR A 1 179 ? 35.098 -43.093 29.736 1.00 50.51 178 TYR A N 1
ATOM 1416 C CA . TYR A 1 179 ? 34.628 -43.210 31.126 1.00 51.06 178 TYR A CA 1
ATOM 1417 C C . TYR A 1 179 ? 35.293 -44.370 31.854 1.00 46.15 178 TYR A C 1
ATOM 1418 O O . TYR A 1 179 ? 35.343 -45.481 31.348 1.00 59.04 178 TYR A O 1
ATOM 1427 N N . ILE A 1 180 ? 35.818 -44.119 33.042 1.00 38.73 179 ILE A N 1
ATOM 1428 C CA . ILE A 1 180 ? 36.426 -45.199 33.821 1.00 46.87 179 ILE A CA 1
ATOM 1429 C C . ILE A 1 180 ? 36.048 -45.011 35.282 1.00 44.28 179 ILE A C 1
ATOM 1430 O O . ILE A 1 180 ? 35.754 -43.896 35.687 1.00 39.47 179 ILE A O 1
ATOM 1435 N N . PRO A 1 181 ? 36.041 -46.100 36.075 1.00 45.56 180 PRO A N 1
ATOM 1436 C CA . PRO A 1 181 ? 35.800 -45.908 37.510 1.00 47.00 180 PRO A CA 1
ATOM 1437 C C . PRO A 1 181 ? 36.788 -44.884 38.044 1.00 46.10 180 PRO A C 1
ATOM 1438 O O . PRO A 1 181 ? 37.907 -44.833 37.551 1.00 48.16 180 PRO A O 1
ATOM 1442 N N . GLU A 1 182 ? 36.387 -44.057 38.997 1.00 46.96 181 GLU A N 1
ATOM 1443 C CA . GLU A 1 182 ? 37.309 -43.077 39.552 1.00 51.79 181 GLU A CA 1
ATOM 1444 C C . GLU A 1 182 ? 37.354 -43.177 41.064 1.00 51.41 181 GLU A C 1
ATOM 1445 O O . GLU A 1 182 ? 36.433 -43.712 41.680 1.00 51.07 181 GLU A O 1
ATOM 1451 N N . GLY A 1 183 ? 38.423 -42.652 41.661 1.00 46.27 182 GLY A N 1
ATOM 1452 C CA . GLY A 1 183 ? 38.488 -42.556 43.109 1.00 46.22 182 GLY A CA 1
ATOM 1453 C C . GLY A 1 183 ? 38.523 -43.930 43.731 1.00 46.50 182 GLY A C 1
ATOM 1454 O O . GLY A 1 183 ? 39.415 -44.736 43.489 1.00 46.53 182 GLY A O 1
ATOM 1455 N N . MET A 1 184 ? 37.502 -44.195 44.531 1.00 49.86 183 MET A N 1
ATOM 1456 C CA . MET A 1 184 ? 37.325 -45.482 45.193 1.00 49.58 183 MET A CA 1
ATOM 1457 C C . MET A 1 184 ? 36.705 -46.511 44.232 1.00 44.64 183 MET A C 1
ATOM 1458 O O . MET A 1 184 ? 36.382 -47.642 44.616 1.00 40.02 183 MET A O 1
ATOM 1463 N N . GLN A 1 185 ? 36.558 -46.068 42.980 1.00 43.56 184 GLN A N 1
ATOM 1464 C CA . GLN A 1 185 ? 36.171 -46.886 41.831 1.00 45.22 184 GLN A CA 1
ATOM 1465 C C . GLN A 1 185 ? 34.742 -47.368 41.929 1.00 47.79 184 GLN A C 1
ATOM 1466 O O . GLN A 1 185 ? 34.372 -48.364 41.307 1.00 50.32 184 GLN A O 1
ATOM 1472 N N . CYS A 1 186 ? 33.934 -46.657 42.706 1.00 51.69 185 CYS A N 1
ATOM 1473 C CA . CYS A 1 186 ? 32.521 -46.982 42.809 1.00 47.95 185 CYS A CA 1
ATOM 1474 C C . CYS A 1 186 ? 31.665 -46.195 41.843 1.00 53.31 185 CYS A C 1
ATOM 1475 O O . CYS A 1 186 ? 30.483 -46.506 41.655 1.00 55.95 185 CYS A O 1
ATOM 1478 N N . SER A 1 187 ? 32.255 -45.187 41.217 1.00 48.75 186 SER A N 1
ATOM 1479 C CA . SER A 1 187 ? 31.501 -44.329 40.325 1.00 48.77 186 SER A CA 1
ATOM 1480 C C . SER A 1 187 ? 32.381 -43.991 39.146 1.00 49.80 186 SER A C 1
ATOM 1481 O O . SER A 1 187 ? 33.595 -43.967 39.289 1.00 50.67 186 SER A O 1
ATOM 1484 N N . CYS A 1 188 ? 31.778 -43.751 37.986 1.00 48.43 187 CYS A N 1
ATOM 1485 C CA . CYS A 1 188 ? 32.543 -43.480 36.776 1.00 47.94 187 CYS A CA 1
ATOM 1486 C C . CYS A 1 188 ? 32.486 -42.015 36.322 1.00 50.50 187 CYS A C 1
ATOM 1487 O O . CYS A 1 188 ? 31.448 -41.373 36.445 1.00 55.51 187 CYS A O 1
ATOM 1490 N N . GLY A 1 189 ? 33.600 -41.511 35.787 1.00 48.42 188 GLY A N 1
ATOM 1491 C CA . GLY A 1 189 ? 33.734 -40.132 35.363 1.00 45.66 188 GLY A CA 1
ATOM 1492 C C . GLY A 1 189 ? 34.721 -40.003 34.209 1.00 48.70 188 GLY A C 1
ATOM 1493 O O . GLY A 1 189 ? 35.294 -40.970 33.741 1.00 50.83 188 GLY A O 1
ATOM 1494 N N . ILE A 1 190 ? 34.930 -38.786 33.738 1.00 58.99 189 ILE A N 1
ATOM 1495 C CA . ILE A 1 190 ? 35.815 -38.557 32.603 1.00 55.22 189 ILE A CA 1
ATOM 1496 C C . ILE A 1 190 ? 37.219 -38.868 33.059 1.00 55.83 189 ILE A C 1
ATOM 1497 O O . ILE A 1 190 ? 37.553 -38.579 34.204 1.00 53.83 189 ILE A O 1
ATOM 1502 N N . ASP A 1 191 ? 38.056 -39.432 32.185 1.00 58.56 190 ASP A N 1
ATOM 1503 C CA . ASP A 1 191 ? 39.425 -39.647 32.621 1.00 58.30 190 ASP A CA 1
ATOM 1504 C C . ASP A 1 191 ? 40.206 -38.410 32.208 1.00 56.73 190 ASP A C 1
ATOM 1505 O O . ASP A 1 191 ? 40.571 -38.215 31.050 1.00 58.45 190 ASP A O 1
ATOM 1510 N N . TYR A 1 192 ? 40.439 -37.558 33.198 1.00 58.03 191 TYR A N 1
ATOM 1511 C CA . TYR A 1 192 ? 41.279 -36.392 33.023 1.00 59.84 191 TYR A CA 1
ATOM 1512 C C . TYR A 1 192 ? 42.653 -36.608 33.644 1.00 57.86 191 TYR A C 1
ATOM 1513 O O . TYR A 1 192 ? 43.547 -35.794 33.447 1.00 64.62 191 TYR A O 1
ATOM 1522 N N . TYR A 1 193 ? 42.814 -37.694 34.397 1.00 54.17 192 TYR A N 1
ATOM 1523 C CA . TYR A 1 193 ? 44.035 -37.872 35.188 1.00 57.28 192 TYR A CA 1
ATOM 1524 C C . TYR A 1 193 ? 45.071 -38.814 34.588 1.00 54.42 192 TYR A C 1
ATOM 1525 O O . TYR A 1 193 ? 46.154 -38.970 35.125 1.00 59.41 192 TYR A O 1
ATOM 1534 N N . THR A 1 194 ? 44.743 -39.432 33.467 1.00 55.86 193 THR A N 1
ATOM 1535 C CA . THR A 1 194 ? 45.579 -40.493 32.914 1.00 56.91 193 THR A CA 1
ATOM 1536 C C . THR A 1 194 ? 45.901 -40.127 31.479 1.00 60.75 193 THR A C 1
ATOM 1537 O O . THR A 1 194 ? 45.022 -39.637 30.741 1.00 62.85 193 THR A O 1
ATOM 1541 N N . PRO A 1 195 ? 47.157 -40.368 31.065 1.00 66.18 194 PRO A N 1
ATOM 1542 C CA . PRO A 1 195 ? 47.552 -39.871 29.749 1.00 64.04 194 PRO A CA 1
ATOM 1543 C C . PRO A 1 195 ? 47.294 -40.912 28.697 1.00 65.34 194 PRO A C 1
ATOM 1544 O O . PRO A 1 195 ? 48.238 -41.323 28.047 1.00 70.74 194 PRO A O 1
ATOM 1548 N N . HIS A 1 196 ? 46.044 -41.275 28.463 1.00 63.91 195 HIS A N 1
ATOM 1549 C CA . HIS A 1 196 ? 45.796 -42.465 27.699 1.00 64.64 195 HIS A CA 1
ATOM 1550 C C . HIS A 1 196 ? 45.709 -42.015 26.251 1.00 66.67 195 HIS A C 1
ATOM 1551 O O . HIS A 1 196 ? 44.712 -41.465 25.815 1.00 66.12 195 HIS A O 1
ATOM 1558 N N . GLU A 1 197 ? 46.742 -42.332 25.483 1.00 73.64 196 GLU A N 1
ATOM 1559 C CA . GLU A 1 197 ? 46.961 -41.646 24.218 1.00 71.92 196 GLU A CA 1
ATOM 1560 C C . GLU A 1 197 ? 46.054 -42.205 23.141 1.00 69.64 196 GLU A C 1
ATOM 1561 O O . GLU A 1 197 ? 45.865 -41.601 22.089 1.00 69.64 196 GLU A O 1
ATOM 1567 N N . GLU A 1 198 ? 45.490 -43.367 23.423 1.00 65.79 197 GLU A N 1
ATOM 1568 C CA . GLU A 1 198 ? 44.675 -44.065 22.453 1.00 66.85 197 GLU A CA 1
ATOM 1569 C C . GLU A 1 198 ? 43.386 -43.272 22.253 1.00 69.43 197 GLU A C 1
ATOM 1570 O O . GLU A 1 198 ? 42.872 -43.171 21.136 1.00 67.10 197 GLU A O 1
ATOM 1576 N N . THR A 1 199 ? 42.880 -42.709 23.352 1.00 68.64 198 THR A N 1
ATOM 1577 C CA . THR A 1 199 ? 41.683 -41.854 23.347 1.00 68.34 198 THR A CA 1
ATOM 1578 C C . THR A 1 199 ? 41.933 -40.320 23.323 1.00 67.36 198 THR A C 1
ATOM 1579 O O . THR A 1 199 ? 40.983 -39.530 23.317 1.00 64.57 198 THR A O 1
ATOM 1583 N N . ASN A 1 200 ? 43.202 -39.917 23.306 1.00 63.71 199 ASN A N 1
ATOM 1584 C CA . ASN A 1 200 ? 43.584 -38.500 23.309 1.00 67.93 199 ASN A CA 1
ATOM 1585 C C . ASN A 1 200 ? 43.108 -37.738 24.539 1.00 64.23 199 ASN A C 1
ATOM 1586 O O . ASN A 1 200 ? 42.606 -36.620 24.435 1.00 61.56 199 ASN A O 1
ATOM 1591 N N . ASN A 1 201 ? 43.279 -38.355 25.702 1.00 64.74 200 ASN A N 1
ATOM 1592 C CA . ASN A 1 201 ? 42.849 -37.767 26.962 1.00 63.40 200 ASN A CA 1
ATOM 1593 C C . ASN A 1 201 ? 43.363 -36.364 27.233 1.00 65.21 200 ASN A C 1
ATOM 1594 O O . ASN A 1 201 ? 42.709 -35.576 27.916 1.00 71.92 200 ASN A O 1
ATOM 1599 N N . GLU A 1 202 ? 44.516 -36.036 26.679 1.00 76.94 201 GLU A N 1
ATOM 1600 C CA . GLU A 1 202 ? 45.128 -34.756 26.980 1.00 76.94 201 GLU A CA 1
ATOM 1601 C C . GLU A 1 202 ? 44.474 -33.579 26.254 1.00 76.94 201 GLU A C 1
ATOM 1602 O O . GLU A 1 202 ? 44.244 -32.526 26.845 1.00 76.94 201 GLU A O 1
ATOM 1608 N N . SER A 1 203 ? 44.182 -33.752 24.972 1.00 62.65 202 SER A N 1
ATOM 1609 C CA . SER A 1 203 ? 43.576 -32.670 24.211 1.00 60.49 202 SER A CA 1
ATOM 1610 C C . SER A 1 203 ? 42.163 -32.428 24.718 1.00 65.29 202 SER A C 1
ATOM 1611 O O . SER A 1 203 ? 41.638 -31.322 24.621 1.00 67.39 202 SER A O 1
ATOM 1614 N N . PHE A 1 204 ? 41.552 -33.474 25.270 1.00 65.84 203 PHE A N 1
ATOM 1615 C CA . PHE A 1 204 ? 40.214 -33.371 25.845 1.00 61.74 203 PHE A CA 1
ATOM 1616 C C . PHE A 1 204 ? 40.193 -32.607 27.172 1.00 58.89 203 PHE A C 1
ATOM 1617 O O . PHE A 1 204 ? 39.326 -31.766 27.388 1.00 56.80 203 PHE A O 1
ATOM 1625 N N . VAL A 1 205 ? 41.140 -32.892 28.056 1.00 58.38 204 VAL A N 1
ATOM 1626 C CA . VAL A 1 205 ? 41.193 -32.180 29.324 1.00 59.63 204 VAL A CA 1
ATOM 1627 C C . VAL A 1 205 ? 41.486 -30.681 29.121 1.00 60.54 204 VAL A C 1
ATOM 1628 O O . VAL A 1 205 ? 41.068 -29.851 29.925 1.00 57.00 204 VAL A O 1
ATOM 1632 N N . ILE A 1 206 ? 42.186 -30.327 28.047 1.00 58.96 205 ILE A N 1
ATOM 1633 C CA . ILE A 1 206 ? 42.397 -28.910 27.758 1.00 60.27 205 ILE A CA 1
ATOM 1634 C C . ILE A 1 206 ? 41.090 -28.310 27.269 1.00 56.98 205 ILE A C 1
ATOM 1635 O O . ILE A 1 206 ? 40.626 -27.295 27.786 1.00 56.59 205 ILE A O 1
ATOM 1640 N N . TYR A 1 207 ? 40.487 -28.972 26.293 1.00 54.84 206 TYR A N 1
ATOM 1641 C CA . TYR A 1 207 ? 39.191 -28.573 25.776 1.00 54.94 206 TYR A CA 1
ATOM 1642 C C . TYR A 1 207 ? 38.107 -28.521 26.859 1.00 57.47 206 TYR A C 1
ATOM 1643 O O . TYR A 1 207 ? 37.227 -27.670 26.813 1.00 57.76 206 TYR A O 1
ATOM 1652 N N . MET A 1 208 ? 38.171 -29.428 27.827 1.00 59.60 207 MET A N 1
ATOM 1653 C CA . MET A 1 208 ? 37.305 -29.353 29.001 1.00 58.43 207 MET A CA 1
ATOM 1654 C C . MET A 1 208 ? 37.615 -28.113 29.809 1.00 57.02 207 MET A C 1
ATOM 1655 O O . MET A 1 208 ? 36.718 -27.371 30.192 1.00 55.06 207 MET A O 1
ATOM 1660 N N . PHE A 1 209 ? 38.902 -27.910 30.073 1.00 53.85 208 PHE A N 1
ATOM 1661 C CA . PHE A 1 209 ? 39.352 -26.859 30.968 1.00 52.16 208 PHE A CA 1
ATOM 1662 C C . PHE A 1 209 ? 38.977 -25.497 30.415 1.00 56.48 208 PHE A C 1
ATOM 1663 O O . PHE A 1 209 ? 38.568 -24.602 31.158 1.00 53.81 208 PHE A O 1
ATOM 1671 N N . VAL A 1 210 ? 39.102 -25.353 29.099 1.00 57.17 209 VAL A N 1
ATOM 1672 C CA . VAL A 1 210 ? 38.829 -24.087 28.436 1.00 56.05 209 VAL A CA 1
ATOM 1673 C C . VAL A 1 210 ? 37.326 -23.919 28.207 1.00 56.12 209 VAL A C 1
ATOM 1674 O O . VAL A 1 210 ? 36.685 -23.095 28.855 1.00 56.68 209 VAL A O 1
ATOM 1678 N N . VAL A 1 211 ? 36.762 -24.721 27.310 1.00 54.22 210 VAL A N 1
ATOM 1679 C CA . VAL A 1 211 ? 35.354 -24.592 26.941 1.00 52.17 210 VAL A CA 1
ATOM 1680 C C . VAL A 1 211 ? 34.352 -24.808 28.088 1.00 52.17 210 VAL A C 1
ATOM 1681 O O . VAL A 1 211 ? 33.399 -24.054 28.223 1.00 55.03 210 VAL A O 1
ATOM 1685 N N . HIS A 1 212 ? 34.548 -25.831 28.907 1.00 53.42 211 HIS A N 1
ATOM 1686 C CA . HIS A 1 212 ? 33.587 -26.127 29.976 1.00 54.47 211 HIS A CA 1
ATOM 1687 C C . HIS A 1 212 ? 33.955 -25.597 31.356 1.00 51.08 211 HIS A C 1
ATOM 1688 O O . HIS A 1 212 ? 33.249 -25.829 32.329 1.00 50.90 211 HIS A O 1
ATOM 1695 N N . PHE A 1 213 ? 35.065 -24.886 31.444 1.00 50.23 212 PHE A N 1
ATOM 1696 C CA . PHE A 1 213 ? 35.380 -24.215 32.696 1.00 56.15 212 PHE A CA 1
ATOM 1697 C C . PHE A 1 213 ? 35.672 -22.709 32.537 1.00 56.14 212 PHE A C 1
ATOM 1698 O O . PHE A 1 213 ? 34.971 -21.880 33.110 1.00 55.07 212 PHE A O 1
ATOM 1706 N N . ILE A 1 214 ? 36.720 -22.365 31.794 1.00 57.09 213 ILE A N 1
ATOM 1707 C CA . ILE A 1 214 ? 37.093 -20.961 31.576 1.00 56.32 213 ILE A CA 1
ATOM 1708 C C . ILE A 1 214 ? 35.972 -20.122 30.922 1.00 53.74 213 ILE A C 1
ATOM 1709 O O . ILE A 1 214 ? 35.583 -19.091 31.473 1.00 52.12 213 ILE A O 1
ATOM 1714 N N . ILE A 1 215 ? 35.449 -20.557 29.776 1.00 48.96 214 ILE A N 1
ATOM 1715 C CA . ILE A 1 215 ? 34.285 -19.882 29.202 1.00 49.36 214 ILE A CA 1
ATOM 1716 C C . ILE A 1 215 ? 33.181 -19.671 30.264 1.00 53.96 214 ILE A C 1
ATOM 1717 O O . ILE A 1 215 ? 32.853 -18.524 30.545 1.00 53.59 214 ILE A O 1
ATOM 1722 N N . PRO A 1 216 ? 32.662 -20.751 30.911 1.00 57.32 215 PRO A N 1
ATOM 1723 C CA . PRO A 1 216 ? 31.672 -20.520 31.972 1.00 54.27 215 PRO A CA 1
ATOM 1724 C C . PRO A 1 216 ? 32.089 -19.511 33.036 1.00 53.39 215 PRO A C 1
ATOM 1725 O O . PRO A 1 216 ? 31.281 -18.674 33.428 1.00 51.68 215 PRO A O 1
ATOM 1729 N N . LEU A 1 217 ? 33.336 -19.586 33.483 1.00 56.29 216 LEU A N 1
ATOM 1730 C CA . LEU A 1 217 ? 33.812 -18.710 34.542 1.00 54.86 216 LEU A CA 1
ATOM 1731 C C . LEU A 1 217 ? 33.826 -17.273 34.084 1.00 53.32 216 LEU A C 1
ATOM 1732 O O . LEU A 1 217 ? 33.482 -16.377 34.847 1.00 51.45 216 LEU A O 1
ATOM 1737 N N . ILE A 1 218 ? 34.233 -17.059 32.838 1.00 51.61 217 ILE A N 1
ATOM 1738 C CA . ILE A 1 218 ? 34.357 -15.703 32.310 1.00 55.45 217 ILE A CA 1
ATOM 1739 C C . ILE A 1 218 ? 32.990 -15.068 32.092 1.00 52.16 217 ILE A C 1
ATOM 1740 O O . ILE A 1 218 ? 32.720 -13.971 32.585 1.00 51.08 217 ILE A O 1
ATOM 1745 N N . VAL A 1 219 ? 32.134 -15.772 31.355 1.00 50.13 218 VAL A N 1
ATOM 1746 C CA . VAL A 1 219 ? 30.749 -15.348 31.116 1.00 50.24 218 VAL A CA 1
ATOM 1747 C C . VAL A 1 219 ? 30.004 -15.007 32.422 1.00 51.14 218 VAL A C 1
ATOM 1748 O O . VAL A 1 219 ? 29.472 -13.906 32.570 1.00 47.47 218 VAL A O 1
ATOM 1752 N N . ILE A 1 220 ? 29.997 -15.942 33.371 1.00 50.82 219 ILE A N 1
ATOM 1753 C CA . ILE A 1 220 ? 29.396 -15.711 34.688 1.00 50.19 219 ILE A CA 1
ATOM 1754 C C . ILE A 1 220 ? 29.972 -14.512 35.442 1.00 49.34 219 ILE A C 1
ATOM 1755 O O . ILE A 1 220 ? 29.238 -13.814 36.124 1.00 50.83 219 ILE A O 1
ATOM 1760 N N . PHE A 1 221 ? 31.267 -14.251 35.324 1.00 52.91 220 PHE A N 1
ATOM 1761 C CA . PHE A 1 221 ? 31.814 -13.074 35.991 1.00 55.50 220 PHE A CA 1
ATOM 1762 C C . PHE A 1 221 ? 31.415 -11.792 35.267 1.00 55.12 220 PHE A C 1
ATOM 1763 O O . PHE A 1 221 ? 31.001 -10.810 35.893 1.00 50.36 220 PHE A O 1
ATOM 1771 N N . PHE A 1 222 ? 31.523 -11.811 33.945 1.00 50.83 221 PHE A N 1
ATOM 1772 C CA . PHE A 1 222 ? 31.184 -10.636 33.161 1.00 51.09 221 PHE A CA 1
ATOM 1773 C C . PHE A 1 222 ? 29.726 -10.252 33.346 1.00 54.23 221 PHE A C 1
ATOM 1774 O O . PHE A 1 222 ? 29.425 -9.143 33.774 1.00 52.54 221 PHE A O 1
ATOM 1782 N N . CYS A 1 223 ? 28.830 -11.187 33.035 1.00 54.06 222 CYS A N 1
ATOM 1783 C CA . CYS A 1 223 ? 27.396 -10.969 33.143 1.00 49.46 222 CYS A CA 1
ATOM 1784 C C . CYS A 1 223 ? 26.971 -10.441 34.498 1.00 53.16 222 CYS A C 1
ATOM 1785 O O . CYS A 1 223 ? 26.323 -9.396 34.580 1.00 55.56 222 CYS A O 1
ATOM 1788 N N . TYR A 1 224 ? 27.337 -11.137 35.564 1.00 50.46 223 TYR A N 1
ATOM 1789 C CA . TYR A 1 224 ? 26.977 -10.657 36.888 1.00 50.40 223 TYR A CA 1
ATOM 1790 C C . TYR A 1 224 ? 27.756 -9.421 37.276 1.00 51.84 223 TYR A C 1
ATOM 1791 O O . TYR A 1 224 ? 27.280 -8.639 38.091 1.00 50.97 223 TYR A O 1
ATOM 1800 N N . GLY A 1 225 ? 28.945 -9.244 36.698 1.00 52.68 224 GLY A N 1
ATOM 1801 C CA . GLY A 1 225 ? 29.721 -8.036 36.928 1.00 49.93 224 GLY A CA 1
ATOM 1802 C C . GLY A 1 225 ? 28.978 -6.814 36.420 1.00 53.20 224 GLY A C 1
ATOM 1803 O O . GLY A 1 225 ? 28.753 -5.868 37.165 1.00 51.88 224 GLY A O 1
ATOM 1804 N N . GLN A 1 226 ? 28.587 -6.857 35.150 1.00 53.03 225 GLN A N 1
ATOM 1805 C CA . GLN A 1 226 ? 27.775 -5.823 34.529 1.00 53.97 225 GLN A CA 1
ATOM 1806 C C . GLN A 1 226 ? 26.501 -5.519 35.319 1.00 59.09 225 GLN A C 1
ATOM 1807 O O . GLN A 1 226 ? 26.079 -4.369 35.414 1.00 62.16 225 GLN A O 1
ATOM 1813 N N . LEU A 1 227 ? 25.892 -6.552 35.887 1.00 58.54 226 LEU A N 1
ATOM 1814 C CA . LEU A 1 227 ? 24.651 -6.398 36.639 1.00 58.71 226 LEU A CA 1
ATOM 1815 C C . LEU A 1 227 ? 24.861 -5.624 37.932 1.00 57.73 226 LEU A C 1
ATOM 1816 O O . LEU A 1 227 ? 24.110 -4.700 38.235 1.00 59.31 226 LEU A O 1
ATOM 1821 N N . VAL A 1 228 ? 25.872 -6.012 38.702 1.00 54.13 227 VAL A N 1
ATOM 1822 C CA . VAL A 1 228 ? 26.172 -5.327 39.951 1.00 55.56 227 VAL A CA 1
ATOM 1823 C C . VAL A 1 228 ? 26.638 -3.913 39.638 1.00 58.37 227 VAL A C 1
ATOM 1824 O O . VAL A 1 228 ? 26.616 -3.030 40.494 1.00 59.28 227 VAL A O 1
ATOM 1828 N N . PHE A 1 229 ? 27.040 -3.692 38.393 1.00 59.44 228 PHE A N 1
ATOM 1829 C CA . PHE A 1 229 ? 27.352 -2.344 37.955 1.00 60.12 228 PHE A CA 1
ATOM 1830 C C . PHE A 1 229 ? 26.059 -1.576 37.684 1.00 60.00 228 PHE A C 1
ATOM 1831 O O . PHE 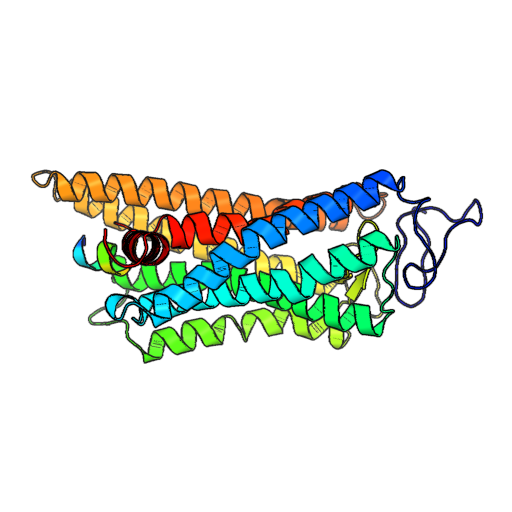A 1 229 ? 25.742 -0.620 38.385 1.00 58.50 228 PHE A O 1
ATOM 1839 N N . THR A 1 230 ? 25.303 -2.045 36.695 1.00 57.84 229 THR A N 1
ATOM 1840 C CA . THR A 1 230 ? 24.026 -1.459 36.293 1.00 56.44 229 THR A CA 1
ATOM 1841 C C . THR A 1 230 ? 23.108 -1.132 37.476 1.00 54.91 229 THR A C 1
ATOM 1842 O O . THR A 1 230 ? 22.441 -0.104 37.489 1.00 60.30 229 THR A O 1
ATOM 1846 N N . VAL A 1 231 ? 23.074 -2.003 38.469 1.00 56.35 230 VAL A N 1
ATOM 1847 C CA . VAL A 1 231 ? 22.196 -1.819 39.620 1.00 59.34 230 VAL A CA 1
ATOM 1848 C C . VAL A 1 231 ? 22.764 -0.846 40.657 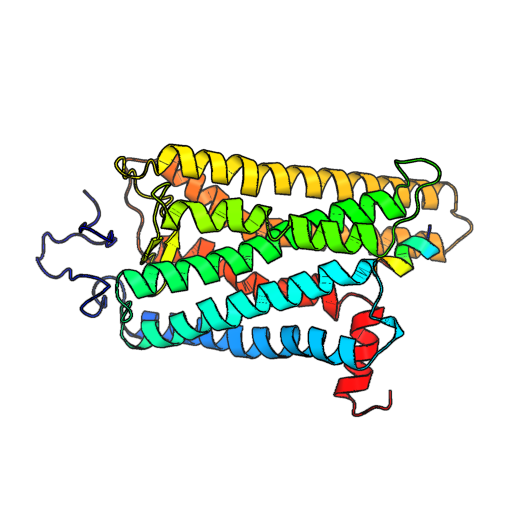1.00 55.63 230 VAL A C 1
ATOM 1849 O O . VAL A 1 231 ? 22.008 -0.174 41.360 1.00 52.98 230 VAL A O 1
ATOM 1853 N N . LYS A 1 232 ? 24.092 -0.782 40.762 1.00 59.76 231 LYS A N 1
ATOM 1854 C CA . LYS A 1 232 ? 24.734 0.160 41.682 1.00 63.79 231 LYS A CA 1
ATOM 1855 C C . LYS A 1 232 ? 24.667 1.587 41.114 1.00 65.38 231 LYS A C 1
ATOM 1856 O O . LYS A 1 232 ? 24.520 2.570 41.849 1.00 54.64 231 LYS A O 1
ATOM 1862 N N . GLU A 1 233 ? 24.750 1.661 39.791 1.00 79.47 232 GLU A N 1
ATOM 1863 C CA . GLU A 1 233 ? 24.606 2.891 39.037 1.00 79.47 232 GLU A CA 1
ATOM 1864 C C . GLU A 1 233 ? 23.226 3.488 39.270 1.00 79.47 232 GLU A C 1
ATOM 1865 O O . GLU A 1 233 ? 23.083 4.634 39.692 1.00 79.47 232 GLU A O 1
ATOM 1871 N N . ALA A 1 234 ? 22.211 2.685 38.974 1.00 64.96 233 ALA A N 1
ATOM 1872 C CA . ALA A 1 234 ? 20.810 3.052 39.148 1.00 60.89 233 ALA A CA 1
ATOM 1873 C C . ALA A 1 234 ? 20.476 3.550 40.553 1.00 60.98 233 ALA A C 1
ATOM 1874 O O . ALA A 1 234 ? 19.771 4.534 40.710 1.00 60.88 233 ALA A O 1
ATOM 1876 N N . ALA A 1 235 ? 20.967 2.866 41.576 1.00 61.64 234 ALA A N 1
ATOM 1877 C CA . ALA A 1 235 ? 20.717 3.304 42.943 1.00 60.95 234 ALA A CA 1
ATOM 1878 C C . ALA A 1 235 ? 21.372 4.655 43.253 1.00 61.36 234 ALA A C 1
ATOM 1879 O O . ALA A 1 235 ? 20.808 5.456 43.990 1.00 61.81 234 ALA A O 1
ATOM 1881 N N . ALA A 1 236 ? 22.550 4.913 42.686 1.00 64.17 235 ALA A N 1
ATOM 1882 C CA . ALA A 1 236 ? 23.291 6.143 42.975 1.00 58.00 235 ALA A CA 1
ATOM 1883 C C . ALA A 1 236 ? 22.641 7.359 42.320 1.00 62.19 235 ALA A C 1
ATOM 1884 O O . ALA A 1 236 ? 22.800 8.489 42.770 1.00 64.83 235 ALA A O 1
ATOM 1886 N N . GLN A 1 237 ? 21.984 7.106 41.196 1.00 57.80 236 GLN A N 1
ATOM 1887 C CA . GLN A 1 237 ? 21.184 8.080 40.463 1.00 55.85 236 GLN A CA 1
ATOM 1888 C C . GLN A 1 237 ? 19.737 8.199 41.034 1.00 56.60 236 GLN A C 1
ATOM 1889 O O . GLN A 1 237 ? 19.000 9.152 40.790 1.00 53.14 236 GLN A O 1
ATOM 1895 N N . GLN A 1 238 ? 19.336 7.160 41.751 1.00 59.05 237 GLN A N 1
ATOM 1896 C CA . GLN A 1 238 ? 18.056 7.081 42.486 1.00 55.65 237 GLN A CA 1
ATOM 1897 C C . GLN A 1 238 ? 17.902 7.359 43.999 1.00 56.39 237 GLN A C 1
ATOM 1898 O O . GLN A 1 238 ? 16.881 6.970 44.553 1.00 55.38 237 GLN A O 1
ATOM 1904 N N . GLN A 1 239 ? 18.916 7.873 44.690 1.00 50.90 238 GLN A N 1
ATOM 1905 C CA . GLN A 1 239 ? 18.943 7.761 46.162 1.00 51.68 238 GLN A CA 1
ATOM 1906 C C . GLN A 1 239 ? 17.693 8.138 46.996 1.00 53.98 238 GLN A C 1
ATOM 1907 O O . GLN A 1 239 ? 17.594 7.764 48.170 1.00 51.51 238 GLN A O 1
ATOM 1913 N N . GLU A 1 240 ? 16.815 8.980 46.452 1.00 58.41 239 GLU A N 1
ATOM 1914 C CA . GLU A 1 240 ? 15.542 9.320 47.094 1.00 51.74 239 GLU A CA 1
ATOM 1915 C C . GLU A 1 240 ? 14.632 8.079 47.286 1.00 56.30 239 GLU A C 1
ATOM 1916 O O . GLU A 1 240 ? 13.642 8.111 48.034 1.00 58.34 239 GLU A O 1
ATOM 1922 N N . SER A 1 241 ? 14.970 6.983 46.613 1.00 54.81 240 SER A N 1
ATOM 1923 C CA . SER A 1 241 ? 14.229 5.736 46.758 1.00 54.48 240 SER A CA 1
ATOM 1924 C C . SER A 1 241 ? 14.949 4.754 47.671 1.00 53.48 240 SER A C 1
ATOM 1925 O O . SER A 1 241 ? 15.988 4.239 47.304 1.00 54.04 240 SER A O 1
ATOM 1928 N N . ALA A 1 242 ? 14.388 4.489 48.849 1.00 54.49 241 ALA A N 1
ATOM 1929 C CA . ALA A 1 242 ? 14.960 3.517 49.790 1.00 58.88 241 ALA A CA 1
ATOM 1930 C C . ALA A 1 242 ? 14.857 2.072 49.264 1.00 58.92 241 ALA A C 1
ATOM 1931 O O . ALA A 1 242 ? 15.720 1.231 49.517 1.00 52.33 241 ALA A O 1
ATOM 1933 N N . THR A 1 243 ? 13.797 1.806 48.513 1.00 56.50 242 THR A N 1
ATOM 1934 C CA . THR A 1 243 ? 13.587 0.495 47.926 1.00 56.92 242 THR A CA 1
ATOM 1935 C C . THR A 1 243 ? 14.635 0.175 46.862 1.00 56.74 242 THR A C 1
ATOM 1936 O O . THR A 1 243 ? 15.161 -0.933 46.832 1.00 58.10 242 THR A O 1
ATOM 1940 N N . THR A 1 244 ? 14.956 1.141 46.009 1.00 53.61 243 THR A N 1
ATOM 1941 C CA . THR A 1 244 ? 16.008 0.947 45.015 1.00 57.88 243 THR A CA 1
ATOM 1942 C C . THR A 1 244 ? 17.356 0.758 45.729 1.00 58.06 243 THR A C 1
ATOM 1943 O O . THR A 1 244 ? 18.281 0.150 45.190 1.00 52.93 243 THR A O 1
ATOM 1947 N N . GLN A 1 245 ? 17.461 1.284 46.946 1.00 56.15 244 GLN A N 1
ATOM 1948 C CA . GLN A 1 245 ? 18.696 1.158 47.698 1.00 56.20 244 GLN A CA 1
ATOM 1949 C C . GLN A 1 245 ? 18.814 -0.255 48.224 1.00 58.27 244 GLN A C 1
ATOM 1950 O O . GLN A 1 245 ? 19.869 -0.865 48.103 1.00 60.07 244 GLN A O 1
ATOM 1956 N N . LYS A 1 246 ? 17.725 -0.755 48.811 1.00 59.11 245 LYS A N 1
ATOM 1957 C CA . LYS A 1 246 ? 17.597 -2.143 49.263 1.00 55.17 245 LYS A CA 1
ATOM 1958 C C . LYS A 1 246 ? 17.913 -3.125 48.149 1.00 55.53 245 LYS A C 1
ATOM 1959 O O . LYS A 1 246 ? 18.646 -4.085 48.357 1.00 52.91 245 LYS A O 1
ATOM 1965 N N . ALA A 1 247 ? 17.344 -2.878 46.972 1.00 54.22 246 ALA A N 1
ATOM 1966 C CA . ALA A 1 247 ? 17.483 -3.773 45.827 1.00 54.30 246 ALA A CA 1
ATOM 1967 C C . ALA A 1 247 ? 18.928 -3.980 45.420 1.00 58.18 246 ALA A C 1
ATOM 1968 O O . ALA A 1 247 ? 19.368 -5.114 45.209 1.00 59.80 246 ALA A O 1
ATOM 1970 N N . GLU A 1 248 ? 19.662 -2.879 45.316 1.00 58.53 247 GLU A N 1
ATOM 1971 C CA . GLU A 1 248 ? 21.055 -2.913 44.915 1.00 57.24 247 GLU A CA 1
ATOM 1972 C C . GLU A 1 248 ? 21.881 -3.646 45.958 1.00 60.11 247 GLU A C 1
ATOM 1973 O O . GLU A 1 248 ? 22.898 -4.251 45.642 1.00 59.48 247 GLU A O 1
ATOM 1979 N N . LYS A 1 249 ? 21.423 -3.612 47.201 1.00 61.04 248 LYS A N 1
ATOM 1980 C CA . LYS A 1 249 ? 22.094 -4.324 48.272 1.00 60.79 248 LYS A CA 1
ATOM 1981 C C . LYS A 1 249 ? 21.844 -5.850 48.237 1.00 62.84 248 LYS A C 1
ATOM 1982 O O . LYS A 1 249 ? 22.778 -6.635 48.423 1.00 62.80 248 LYS A O 1
ATOM 1988 N N . GLU A 1 250 ? 20.611 -6.281 47.974 1.00 57.59 249 GLU A N 1
ATOM 1989 C CA . GLU A 1 250 ? 20.336 -7.718 47.914 1.00 60.76 249 GLU A CA 1
ATOM 1990 C C . GLU A 1 250 ? 20.861 -8.357 46.634 1.00 60.05 249 GLU A C 1
ATOM 1991 O O . GLU A 1 250 ? 21.316 -9.493 46.651 1.00 61.83 249 GLU A O 1
ATOM 1997 N N . VA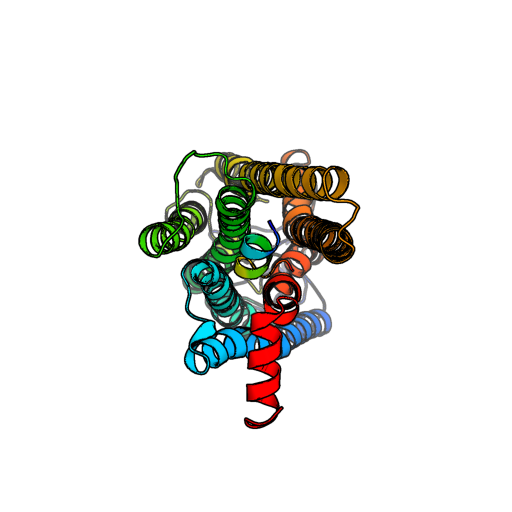L A 1 251 ? 20.805 -7.631 45.527 1.00 53.81 250 VAL A N 1
ATOM 1998 C CA . VAL A 1 251 ? 21.315 -8.155 44.268 1.00 50.46 250 VAL A CA 1
ATOM 1999 C C . VAL A 1 251 ? 22.825 -8.389 44.348 1.00 54.90 250 VAL A C 1
ATOM 2000 O O . VAL A 1 251 ? 23.353 -9.362 43.793 1.00 53.50 250 VAL A O 1
ATOM 2004 N N . THR A 1 252 ? 23.532 -7.510 45.049 1.00 57.70 251 THR A N 1
ATOM 2005 C CA . THR A 1 252 ? 24.972 -7.678 45.190 1.00 56.77 251 THR A CA 1
ATOM 2006 C C . THR A 1 252 ? 25.284 -8.899 46.047 1.00 54.34 251 THR A C 1
ATOM 2007 O O . THR A 1 252 ? 26.081 -9.743 45.644 1.00 50.65 251 THR A O 1
ATOM 2011 N N . ARG A 1 253 ? 24.640 -8.993 47.208 1.00 56.80 252 ARG A N 1
ATOM 2012 C CA . ARG A 1 253 ? 24.835 -10.121 48.107 1.00 57.01 252 ARG A CA 1
ATOM 2013 C C . ARG A 1 253 ? 24.578 -11.408 47.349 1.00 57.62 252 ARG A C 1
ATOM 2014 O O . ARG A 1 253 ? 25.372 -12.347 47.402 1.00 58.47 252 ARG A O 1
ATOM 2022 N N . MET A 1 254 ? 23.473 -11.429 46.616 1.00 52.02 253 MET A N 1
ATOM 2023 C CA . MET A 1 254 ? 23.118 -12.588 45.813 1.00 51.70 253 MET A CA 1
ATOM 2024 C C . MET A 1 254 ? 24.156 -12.942 44.757 1.00 51.10 253 MET A C 1
ATOM 2025 O O . MET A 1 254 ? 24.435 -14.112 44.540 1.00 53.50 253 MET A O 1
ATOM 2030 N N . VAL A 1 255 ? 24.722 -11.942 44.099 1.00 49.36 254 VAL A N 1
ATOM 2031 C CA . VAL A 1 255 ? 25.774 -12.190 43.112 1.00 52.92 254 VAL A CA 1
ATOM 2032 C C . VAL A 1 255 ? 27.073 -12.723 43.761 1.00 50.63 254 VAL A C 1
ATOM 2033 O O . VAL A 1 255 ? 27.803 -13.515 43.168 1.00 51.65 254 VAL A O 1
ATOM 2037 N N . ILE A 1 256 ? 27.342 -12.305 44.989 1.00 45.98 255 ILE A N 1
ATOM 2038 C CA . ILE A 1 256 ? 28.489 -12.812 45.710 1.00 46.88 255 ILE A CA 1
ATOM 2039 C C . ILE A 1 256 ? 28.290 -14.299 46.037 1.00 54.65 255 ILE A C 1
ATOM 2040 O O . ILE A 1 256 ? 29.177 -15.138 45.776 1.00 52.51 255 ILE A O 1
ATOM 2045 N N . ILE A 1 257 ? 27.120 -14.626 46.588 1.00 52.44 256 ILE A N 1
ATOM 2046 C CA . ILE A 1 257 ? 26.726 -16.015 46.828 1.00 45.63 256 ILE A CA 1
ATOM 2047 C C . ILE A 1 257 ? 26.769 -16.860 45.560 1.00 44.82 256 ILE A C 1
ATOM 2048 O O . ILE A 1 257 ? 27.320 -17.936 45.573 1.00 48.38 256 ILE A O 1
ATOM 2053 N N . MET A 1 258 ? 26.203 -16.375 44.464 1.00 47.10 257 MET A N 1
ATOM 2054 C CA . MET A 1 258 ? 26.201 -17.149 43.230 1.00 49.54 257 MET A CA 1
ATOM 2055 C C . MET A 1 258 ? 27.591 -17.378 42.690 1.00 48.74 257 MET A C 1
ATOM 2056 O O . MET A 1 258 ? 27.867 -18.408 42.085 1.00 50.19 257 MET A O 1
ATOM 2061 N N . VAL A 1 259 ? 28.459 -16.398 42.880 1.00 49.13 258 VAL A N 1
ATOM 2062 C CA . VAL A 1 259 ? 29.798 -16.472 42.314 1.00 49.98 258 VAL A CA 1
ATOM 2063 C C . VAL A 1 259 ? 30.730 -17.365 43.154 1.00 51.11 258 VAL A C 1
ATOM 2064 O O . VAL A 1 259 ? 31.462 -18.196 42.615 1.00 47.53 258 VAL A O 1
ATOM 2068 N N . ILE A 1 260 ? 30.657 -17.214 44.474 1.00 48.91 259 ILE A N 1
ATOM 2069 C CA . ILE A 1 260 ? 31.372 -18.079 45.398 1.00 46.46 259 ILE A CA 1
ATOM 2070 C C . ILE A 1 260 ? 30.926 -19.543 45.267 1.00 49.02 259 ILE A C 1
ATOM 2071 O O . ILE A 1 260 ? 31.754 -20.468 45.269 1.00 47.46 259 ILE A O 1
ATOM 2076 N N . ALA A 1 261 ? 29.615 -19.741 45.141 1.00 49.14 260 ALA A N 1
ATOM 2077 C CA . ALA A 1 261 ? 29.026 -21.069 45.004 1.00 47.91 260 ALA A CA 1
ATOM 2078 C C . ALA A 1 261 ? 29.509 -21.770 43.752 1.00 49.65 260 ALA A C 1
ATOM 2079 O O . ALA A 1 261 ? 29.764 -22.970 43.776 1.00 50.71 260 ALA A O 1
ATOM 2081 N N . PHE A 1 262 ? 29.620 -21.032 42.654 1.00 45.29 261 PHE A N 1
ATOM 2082 C CA . PHE A 1 262 ? 30.118 -21.611 41.417 1.00 46.96 261 PHE A CA 1
ATOM 2083 C C . PHE A 1 262 ? 31.569 -22.052 41.568 1.00 54.75 261 PHE A C 1
ATOM 2084 O O . PHE A 1 262 ? 31.995 -23.050 40.970 1.00 51.27 261 PHE A O 1
ATOM 2092 N N . LEU A 1 263 ? 32.331 -21.283 42.341 1.00 50.05 262 LEU A N 1
ATOM 2093 C CA . LEU A 1 263 ? 33.736 -21.567 42.503 1.00 47.79 262 LEU A CA 1
ATOM 2094 C C . LEU A 1 263 ? 33.866 -22.799 43.365 1.00 51.08 262 LEU A C 1
ATOM 2095 O O . LEU A 1 263 ? 34.582 -23.724 43.002 1.00 55.09 262 LEU A O 1
ATOM 2100 N N . ILE A 1 264 ? 33.164 -22.832 44.494 1.00 48.65 263 ILE A N 1
ATOM 2101 C CA . ILE A 1 264 ? 33.237 -23.988 45.397 1.00 52.44 263 ILE A CA 1
ATOM 2102 C C . ILE A 1 264 ? 32.895 -25.301 44.656 1.00 50.60 263 ILE A C 1
ATOM 2103 O O . ILE A 1 264 ? 33.348 -26.383 45.021 1.00 50.77 263 ILE A O 1
ATOM 2108 N N . CYS A 1 265 ? 32.066 -25.206 43.631 1.00 51.11 264 CYS A N 1
ATOM 2109 C CA . CYS A 1 265 ? 31.753 -26.378 42.839 1.00 52.76 264 CYS A CA 1
ATOM 2110 C C . CYS A 1 265 ? 32.774 -26.820 41.794 1.00 51.40 264 CYS A C 1
ATOM 2111 O O . CYS A 1 265 ? 33.160 -27.972 41.794 1.00 50.93 264 CYS A O 1
ATOM 2114 N N . TRP A 1 266 ? 33.211 -25.916 40.918 1.00 56.58 265 TRP A N 1
ATOM 2115 C CA . TRP A 1 266 ? 34.146 -26.314 39.863 1.00 58.82 265 TRP A CA 1
ATOM 2116 C C . TRP A 1 266 ? 35.629 -26.048 40.095 1.00 60.95 265 TRP A C 1
ATOM 2117 O O . TRP A 1 266 ? 36.466 -26.542 39.341 1.00 61.91 265 TRP A O 1
ATOM 2128 N N . LEU A 1 267 ? 35.971 -25.342 41.163 1.00 57.44 266 LEU A N 1
ATOM 2129 C CA . LEU A 1 267 ? 37.371 -25.006 41.381 1.00 59.33 266 LEU A CA 1
ATOM 2130 C C . LEU A 1 267 ? 38.214 -26.240 41.756 1.00 60.94 266 LEU A C 1
ATOM 2131 O O . LEU A 1 267 ? 39.315 -26.430 41.214 1.00 61.34 266 LEU A O 1
ATOM 2136 N N . PRO A 1 268 ? 37.710 -27.085 42.682 1.00 59.58 267 PRO A N 1
ATOM 2137 C CA . PRO A 1 268 ? 38.505 -28.274 43.008 1.00 61.44 267 PRO A CA 1
ATOM 2138 C C . PRO A 1 268 ? 38.730 -29.155 41.793 1.00 60.16 267 PRO A C 1
ATOM 2139 O O . PRO A 1 268 ? 39.841 -29.624 41.572 1.00 59.88 267 PRO A O 1
ATOM 2143 N N . TYR A 1 269 ? 37.692 -29.367 41.001 1.00 58.89 268 TYR A N 1
ATOM 2144 C CA . TYR A 1 269 ? 37.846 -30.182 39.809 1.00 60.48 268 TYR A CA 1
ATOM 2145 C C . TYR A 1 269 ? 38.810 -29.516 38.830 1.00 60.39 268 TYR A C 1
ATOM 2146 O O . TYR A 1 269 ? 39.553 -30.183 38.119 1.00 63.27 268 TYR A O 1
ATOM 2155 N N . ALA A 1 270 ? 38.804 -28.193 38.811 1.00 59.75 269 ALA A N 1
ATOM 2156 C CA . ALA A 1 270 ? 39.700 -27.450 37.947 1.00 60.46 269 ALA A CA 1
ATOM 2157 C C . ALA A 1 270 ? 41.132 -27.483 38.495 1.00 60.27 269 ALA A C 1
ATOM 2158 O O . ALA A 1 270 ? 42.073 -27.773 37.757 1.00 56.69 269 ALA A O 1
ATOM 2160 N N . GLY A 1 271 ? 41.280 -27.200 39.790 1.00 59.62 270 GLY A N 1
ATOM 2161 C CA . GLY A 1 271 ? 42.586 -27.098 40.419 1.00 60.55 270 GLY A CA 1
ATOM 2162 C C . GLY A 1 271 ? 43.351 -28.408 40.412 1.00 65.55 270 GLY A C 1
ATOM 2163 O O . GLY A 1 271 ? 44.574 -28.446 40.257 1.00 63.40 270 GLY A O 1
ATOM 2164 N N . VAL A 1 272 ? 42.597 -29.489 40.584 1.00 67.10 271 VAL A N 1
ATOM 2165 C CA . VAL A 1 272 ? 43.113 -30.850 40.564 1.00 60.14 271 VAL A CA 1
ATOM 2166 C C . VAL A 1 272 ? 43.462 -31.288 39.137 1.00 61.24 271 VAL A C 1
ATOM 2167 O O . VAL A 1 272 ? 44.564 -31.755 38.900 1.00 60.53 271 VAL A O 1
ATOM 2171 N N . ALA A 1 273 ? 42.535 -31.130 38.190 1.00 61.13 272 ALA A N 1
ATOM 2172 C CA . ALA A 1 273 ? 42.828 -31.431 36.785 1.00 60.06 272 ALA A CA 1
ATOM 2173 C C . ALA A 1 273 ? 44.074 -30.690 36.286 1.00 62.44 272 ALA A C 1
ATOM 2174 O O . ALA A 1 273 ? 44.888 -31.260 35.558 1.00 62.81 272 ALA A O 1
ATOM 2176 N N . PHE A 1 274 ? 44.221 -29.429 36.693 1.00 63.83 273 PHE A N 1
ATOM 2177 C CA . PHE A 1 274 ? 45.356 -28.608 36.289 1.00 63.40 273 PHE A CA 1
ATOM 2178 C C . PHE A 1 274 ? 46.644 -29.125 36.923 1.00 65.06 273 PHE A C 1
ATOM 2179 O O . PHE A 1 274 ? 47.654 -29.296 36.244 1.00 63.71 273 PHE A O 1
ATOM 2187 N N . TYR A 1 275 ? 46.594 -29.371 38.228 1.00 67.33 274 TYR A N 1
ATOM 2188 C CA . TYR A 1 275 ? 47.753 -29.831 38.984 1.00 68.58 274 TYR A CA 1
ATOM 2189 C C . TYR A 1 275 ? 48.260 -31.184 38.490 1.00 72.54 274 TYR A C 1
ATOM 2190 O O . TYR A 1 275 ? 49.451 -31.417 38.441 1.00 74.44 274 TYR A O 1
ATOM 2199 N N . ILE A 1 276 ? 47.352 -32.073 38.122 1.00 69.76 275 ILE A N 1
ATOM 2200 C CA . ILE A 1 276 ? 47.736 -33.391 37.642 1.00 73.99 275 ILE A CA 1
ATOM 2201 C C . ILE A 1 276 ? 48.359 -33.266 36.254 1.00 74.48 275 ILE A C 1
ATOM 2202 O O . ILE A 1 276 ? 49.294 -33.991 35.908 1.00 79.66 275 ILE A O 1
ATOM 2207 N N . PHE A 1 277 ? 47.845 -32.329 35.469 1.00 69.29 276 PHE A N 1
ATOM 2208 C CA . PHE A 1 277 ? 48.301 -32.143 34.100 1.00 72.88 276 PHE A CA 1
ATOM 2209 C C . PHE A 1 277 ? 49.754 -31.659 34.078 1.00 79.38 276 PHE A C 1
ATOM 2210 O O . PHE A 1 277 ? 50.578 -32.126 33.284 1.00 86.18 276 PHE A O 1
ATOM 2218 N N . THR A 1 278 ? 50.057 -30.704 34.947 1.00 78.65 277 THR A N 1
ATOM 2219 C CA . THR A 1 278 ? 51.402 -30.157 35.037 1.00 78.99 277 THR A CA 1
ATOM 2220 C C . THR A 1 278 ? 52.311 -30.870 36.054 1.00 83.12 277 THR A C 1
ATOM 2221 O O . THR A 1 278 ? 53.518 -30.625 36.119 1.00 87.50 277 THR A O 1
ATOM 2225 N N . HIS A 1 279 ? 51.707 -31.721 36.870 1.00 83.33 278 HIS A N 1
ATOM 2226 C CA . HIS A 1 279 ? 52.410 -32.620 37.806 1.00 80.84 278 HIS A CA 1
ATOM 2227 C C . HIS A 1 279 ? 52.670 -34.068 37.393 1.00 84.67 278 HIS A C 1
ATOM 2228 O O . HIS A 1 279 ? 52.888 -34.893 38.242 1.00 90.92 278 HIS A O 1
ATOM 2235 N N . GLN A 1 280 ? 52.532 -34.372 36.106 1.00 84.61 279 GLN A N 1
ATOM 2236 C CA . GLN A 1 280 ? 52.272 -35.724 35.631 1.00 82.40 279 GLN A CA 1
ATOM 2237 C C . GLN A 1 280 ? 53.071 -36.877 36.286 1.00 90.06 279 GLN A C 1
ATOM 2238 O O . GLN A 1 280 ? 52.428 -37.837 36.736 1.00 95.04 279 GLN A O 1
ATOM 2244 N N . GLY A 1 281 ? 54.399 -36.847 36.388 1.00 89.85 280 GLY A N 1
ATOM 2245 C CA . GLY A 1 281 ? 54.936 -37.777 37.346 1.00 88.40 280 GLY A CA 1
ATOM 2246 C C . GLY A 1 281 ? 54.537 -37.276 38.708 1.00 89.65 280 GLY A C 1
ATOM 2247 O O . GLY A 1 281 ? 55.050 -36.254 39.166 1.00 91.22 280 GLY A O 1
ATOM 2248 N N . SER A 1 282 ? 53.704 -38.063 39.388 1.00 88.19 281 SER A N 1
ATOM 2249 C CA . SER A 1 282 ? 53.239 -37.877 40.778 1.00 88.48 281 SER A CA 1
ATOM 2250 C C . SER A 1 282 ? 52.140 -38.914 40.965 1.00 86.05 281 SER A C 1
ATOM 2251 O O . SER A 1 282 ? 51.524 -39.354 39.988 1.00 83.67 281 SER A O 1
ATOM 2254 N N . CYS A 1 283 ? 51.815 -39.216 42.212 1.00 79.47 282 CYS A N 1
ATOM 2255 C CA . CYS A 1 283 ? 50.853 -40.256 42.512 1.00 70.32 282 CYS A CA 1
ATOM 2256 C C . CYS A 1 283 ? 49.690 -39.701 43.294 1.00 68.61 282 CYS A C 1
ATOM 2257 O O . CYS A 1 283 ? 49.896 -39.130 44.346 1.00 67.12 282 CYS A O 1
ATOM 2260 N N . PHE A 1 284 ? 48.476 -39.922 42.792 1.00 66.95 283 PHE A N 1
ATOM 2261 C CA . PHE A 1 284 ? 47.260 -39.373 43.383 1.00 62.76 283 PHE A CA 1
ATOM 2262 C C . PHE A 1 284 ? 46.310 -40.447 43.905 1.00 60.34 283 PHE A C 1
ATOM 2263 O O . PHE A 1 284 ? 45.723 -41.187 43.122 1.00 56.05 283 PHE A O 1
ATOM 2271 N N . GLY A 1 285 ? 46.155 -40.511 45.227 1.00 56.31 284 GLY A N 1
ATOM 2272 C CA . GLY A 1 285 ? 45.333 -41.524 45.881 1.00 58.84 284 GLY A CA 1
ATOM 2273 C C . GLY A 1 285 ? 43.832 -41.496 45.595 1.00 59.94 284 GLY A C 1
ATOM 2274 O O . GLY A 1 285 ? 43.297 -40.494 45.123 1.00 59.66 284 GLY A O 1
ATOM 2275 N N . PRO A 1 286 ? 43.136 -42.609 45.883 1.00 59.13 285 PRO A N 1
ATOM 2276 C CA . PRO A 1 286 ? 41.707 -42.733 45.593 1.00 58.23 285 PRO A CA 1
ATOM 2277 C C . PRO A 1 286 ? 40.812 -41.709 46.307 1.00 60.24 285 PRO A C 1
ATOM 2278 O O . PRO A 1 286 ? 39.921 -41.169 45.657 1.00 61.19 285 PRO A O 1
ATOM 2282 N N . ILE A 1 287 ? 41.038 -41.464 47.598 1.00 60.80 286 ILE A N 1
ATOM 2283 C CA . ILE A 1 287 ? 40.277 -40.475 48.382 1.00 64.46 286 ILE A CA 1
ATOM 2284 C C . ILE A 1 287 ? 40.490 -39.020 47.891 1.00 64.92 286 ILE A C 1
ATOM 2285 O O . ILE A 1 287 ? 39.545 -38.238 47.798 1.00 67.71 286 ILE A O 1
ATOM 2290 N N . PHE A 1 288 ? 41.738 -38.670 47.599 1.00 53.63 287 PHE A N 1
ATOM 2291 C CA . PHE A 1 288 ? 42.102 -37.378 47.019 1.00 56.92 287 PHE A CA 1
ATOM 2292 C C . PHE A 1 288 ? 41.354 -37.090 45.716 1.00 60.77 287 PHE A C 1
ATOM 2293 O O . PHE A 1 288 ? 41.004 -35.945 45.435 1.00 60.36 287 PHE A O 1
ATOM 2301 N N . MET A 1 289 ? 41.142 -38.120 44.905 1.00 59.86 288 MET A N 1
ATOM 2302 C CA . MET A 1 289 ? 40.406 -37.977 43.647 1.00 60.97 288 MET A CA 1
ATOM 2303 C C . MET A 1 289 ? 38.904 -37.918 43.894 1.00 59.91 288 MET A C 1
ATOM 2304 O O . MET A 1 289 ? 38.118 -37.521 43.026 1.00 58.65 288 MET A O 1
ATOM 2309 N N . THR A 1 290 ? 38.540 -38.336 45.100 1.00 56.53 289 THR A N 1
ATOM 2310 C CA . THR A 1 290 ? 37.177 -38.324 45.593 1.00 57.70 289 THR A CA 1
ATOM 2311 C C . THR A 1 290 ? 36.726 -36.900 46.041 1.00 57.17 289 THR A C 1
ATOM 2312 O O . THR A 1 290 ? 35.546 -36.542 45.901 1.00 46.81 289 THR A O 1
ATOM 2316 N N . ILE A 1 291 ? 37.688 -36.084 46.501 1.00 57.33 290 ILE A N 1
ATOM 2317 C CA . ILE A 1 291 ? 37.459 -34.708 47.018 1.00 53.85 290 ILE A CA 1
ATOM 2318 C C . ILE A 1 291 ? 36.784 -33.703 46.065 1.00 53.63 290 ILE A C 1
ATOM 2319 O O . ILE A 1 291 ? 35.757 -33.123 46.422 1.00 48.08 290 ILE A O 1
ATOM 2324 N N . PRO A 1 292 ? 37.357 -33.482 44.861 1.00 55.45 291 PRO A N 1
ATOM 2325 C CA . PRO A 1 292 ? 36.740 -32.503 43.953 1.00 56.00 291 PRO A CA 1
ATOM 2326 C C . PRO A 1 292 ? 35.357 -32.965 43.486 1.00 48.64 291 PRO A C 1
ATOM 2327 O O . PRO A 1 292 ? 34.512 -32.150 43.140 1.00 47.95 291 PRO A O 1
ATOM 2331 N N . ALA A 1 293 ? 35.150 -34.281 43.558 1.00 49.30 292 ALA A N 1
ATOM 2332 C CA . ALA A 1 293 ? 33.862 -34.939 43.295 1.00 47.16 292 ALA A CA 1
ATOM 2333 C C . ALA A 1 293 ? 32.836 -34.717 44.422 1.00 45.86 292 ALA A C 1
ATOM 2334 O O . ALA A 1 293 ? 31.691 -34.417 44.150 1.00 41.16 292 ALA A O 1
ATOM 2336 N N . PHE A 1 294 ? 33.265 -34.827 45.673 1.00 46.18 293 PHE A N 1
ATOM 2337 C CA . PHE A 1 294 ? 32.445 -34.439 46.829 1.00 45.61 293 PHE A CA 1
ATOM 2338 C C . PHE A 1 294 ? 31.837 -33.046 46.624 1.00 50.43 293 PHE A C 1
ATOM 2339 O O . PHE A 1 294 ? 30.644 -32.837 46.830 1.00 51.49 293 PHE A O 1
ATOM 2347 N N . PHE A 1 295 ? 32.685 -32.109 46.198 1.00 51.03 294 PHE A N 1
ATOM 2348 C CA . PHE A 1 295 ? 32.344 -30.700 45.962 1.00 49.60 294 PHE A CA 1
ATOM 2349 C C . PHE A 1 295 ? 31.340 -30.469 44.822 1.00 48.22 294 PHE A C 1
ATOM 2350 O O . PHE A 1 295 ? 30.299 -29.833 45.018 1.00 45.81 294 PHE A O 1
ATOM 2358 N N . ALA A 1 296 ? 31.647 -31.000 43.642 1.00 42.57 295 ALA A N 1
ATOM 2359 C CA . ALA A 1 296 ? 30.764 -30.843 42.491 1.00 44.46 295 ALA A CA 1
ATOM 2360 C C . ALA A 1 296 ? 29.397 -31.538 42.633 1.00 50.56 295 ALA A C 1
ATOM 2361 O O . ALA A 1 296 ? 28.398 -31.082 42.064 1.00 47.13 295 ALA A O 1
ATOM 2363 N N . LYS A 1 297 ? 29.348 -32.624 43.400 1.00 50.44 296 LYS A N 1
ATOM 2364 C CA . LYS A 1 297 ? 28.115 -33.391 43.533 1.00 46.96 296 LYS A CA 1
ATOM 2365 C C . LYS A 1 297 ? 27.107 -32.746 44.479 1.00 47.83 296 LYS A C 1
ATOM 2366 O O . LYS A 1 297 ? 25.907 -32.788 44.212 1.00 48.28 296 LYS A O 1
ATOM 2372 N N . THR A 1 298 ? 27.597 -32.182 45.587 1.00 43.77 297 THR A N 1
ATOM 2373 C CA . THR A 1 298 ? 26.756 -31.497 46.591 1.00 47.64 297 THR A CA 1
ATOM 2374 C C . THR A 1 298 ? 26.024 -30.249 46.043 1.00 45.31 297 THR A C 1
ATOM 2375 O O . THR A 1 298 ? 25.114 -29.714 46.668 1.00 43.19 297 THR A O 1
ATOM 2379 N N . SER A 1 299 ? 26.457 -29.794 44.872 1.00 45.74 298 SER A N 1
ATOM 2380 C CA . SER A 1 299 ? 25.835 -28.683 44.181 1.00 44.77 298 SER A CA 1
ATOM 2381 C C . SER A 1 299 ? 24.399 -29.028 43.866 1.00 45.61 298 SER A C 1
ATOM 2382 O O . SER A 1 299 ? 23.533 -28.158 43.809 1.00 49.38 298 SER A O 1
ATOM 2385 N N . ALA A 1 300 ? 24.146 -30.318 43.684 1.00 42.19 299 ALA A N 1
ATOM 2386 C CA . ALA A 1 300 ? 22.806 -30.815 43.404 1.00 42.80 299 ALA A CA 1
ATOM 2387 C C . ALA A 1 300 ? 21.850 -30.516 44.568 1.00 42.58 299 ALA A C 1
ATOM 2388 O O . ALA A 1 300 ? 20.633 -30.620 44.423 1.00 41.84 299 ALA A O 1
ATOM 2390 N N . VAL A 1 301 ? 22.419 -30.153 45.718 1.00 40.51 300 VAL A N 1
ATOM 2391 C CA . VAL A 1 301 ? 21.674 -29.663 46.876 1.00 38.05 300 VAL A CA 1
ATOM 2392 C C . VAL A 1 301 ? 21.737 -28.127 47.017 1.00 44.94 300 VAL A C 1
ATOM 2393 O O . VAL A 1 301 ? 20.680 -27.469 47.038 1.00 42.06 300 VAL A O 1
ATOM 2397 N N . TYR A 1 302 ? 22.945 -27.571 47.174 1.00 41.30 301 TYR A N 1
ATOM 2398 C CA . TYR A 1 302 ? 23.117 -26.115 47.353 1.00 45.97 301 TYR A CA 1
ATOM 2399 C C . TYR A 1 302 ? 22.713 -25.194 46.183 1.00 47.08 301 TYR A C 1
ATOM 2400 O O . TYR A 1 302 ? 22.230 -24.087 46.413 1.00 43.30 301 TYR A O 1
ATOM 2409 N N . ASN A 1 303 ? 22.903 -25.640 44.948 1.00 43.91 302 ASN A N 1
ATOM 2410 C CA . ASN A 1 303 ? 22.350 -24.904 43.817 1.00 44.92 302 ASN A CA 1
ATOM 2411 C C . ASN A 1 303 ? 20.853 -24.634 43.887 1.00 46.71 302 ASN A C 1
ATOM 2412 O O . ASN A 1 303 ? 20.427 -23.487 43.794 1.00 47.96 302 ASN A O 1
ATOM 2417 N N . PRO A 1 304 ? 20.030 -25.684 44.028 1.00 51.41 303 PRO A N 1
ATOM 2418 C CA . PRO A 1 304 ? 18.629 -25.243 44.089 1.00 47.03 303 PRO A CA 1
ATOM 2419 C C . PRO A 1 304 ? 18.261 -24.472 45.375 1.00 44.55 303 PRO A C 1
ATOM 2420 O O . PRO A 1 304 ? 17.297 -23.752 45.340 1.00 47.50 303 PRO A O 1
ATOM 2424 N N . VAL A 1 305 ? 19.013 -24.582 46.461 1.00 44.06 304 VAL A N 1
ATOM 2425 C CA . VAL A 1 305 ? 18.767 -23.736 47.619 1.00 43.53 304 VAL A CA 1
ATOM 2426 C C . VAL A 1 305 ? 19.075 -22.271 47.294 1.00 50.95 304 VAL A C 1
ATOM 2427 O O . VAL A 1 305 ? 18.285 -21.384 47.602 1.00 53.03 304 VAL A O 1
ATOM 2431 N N . ILE A 1 306 ? 20.227 -22.008 46.680 1.00 49.25 305 ILE A N 1
ATOM 2432 C CA . ILE A 1 306 ? 20.578 -20.652 46.255 1.00 43.60 305 ILE A CA 1
ATOM 2433 C C . ILE A 1 306 ? 19.635 -20.182 45.155 1.00 45.58 305 ILE A C 1
ATOM 2434 O O . ILE A 1 306 ? 18.954 -19.180 45.315 1.00 47.54 305 ILE A O 1
ATOM 2439 N N . TYR A 1 307 ? 19.548 -20.945 44.072 1.00 42.93 306 TYR A N 1
ATOM 2440 C CA . TYR A 1 307 ? 18.788 -20.549 42.887 1.00 44.97 306 TYR A CA 1
ATOM 2441 C C . TYR A 1 307 ? 17.271 -20.799 42.880 1.00 44.91 306 TYR A C 1
ATOM 2442 O O . TYR A 1 307 ? 16.595 -20.404 41.932 1.00 44.51 306 TYR A O 1
ATOM 2451 N N . ILE A 1 308 ? 16.732 -21.475 43.887 1.00 43.33 307 ILE A N 1
ATOM 2452 C CA . ILE A 1 308 ? 15.299 -21.753 43.883 1.00 44.57 307 ILE A CA 1
ATOM 2453 C C . ILE A 1 308 ? 14.673 -21.323 45.198 1.00 45.19 307 ILE A C 1
ATOM 2454 O O . ILE A 1 308 ? 13.845 -20.435 45.213 1.00 40.95 307 ILE A O 1
ATOM 2459 N N . MET A 1 309 ? 15.077 -21.945 46.297 1.00 45.20 308 MET A N 1
ATOM 2460 C CA . MET A 1 309 ? 14.504 -21.624 47.595 1.00 48.21 308 MET A CA 1
ATOM 2461 C C . MET A 1 309 ? 14.734 -20.177 48.017 1.00 46.67 308 MET A C 1
ATOM 2462 O O . MET A 1 309 ? 13.973 -19.625 48.795 1.00 46.90 308 MET A O 1
ATOM 2467 N N . MET A 1 310 ? 15.802 -19.571 47.519 1.00 47.91 309 MET A N 1
ATOM 2468 C CA . MET A 1 310 ? 16.144 -18.209 47.895 1.00 45.04 309 MET A CA 1
ATOM 2469 C C . MET A 1 310 ? 15.532 -17.201 46.926 1.00 46.75 309 MET A C 1
ATOM 2470 O O . MET A 1 310 ? 15.580 -15.999 47.153 1.00 50.45 309 MET A O 1
ATOM 2475 N N . ASN A 1 311 ? 14.971 -17.715 45.839 1.00 45.10 310 ASN A N 1
ATOM 2476 C CA . ASN A 1 311 ? 14.185 -16.933 44.891 1.00 44.90 310 ASN A CA 1
ATOM 2477 C C . ASN A 1 311 ? 12.808 -16.712 45.520 1.00 47.61 310 ASN A C 1
ATOM 2478 O O . ASN A 1 311 ? 12.130 -17.668 45.878 1.00 47.41 310 ASN A O 1
ATOM 2483 N N . LYS A 1 312 ? 12.420 -15.446 45.663 1.00 55.23 311 LYS A N 1
ATOM 2484 C CA . LYS A 1 312 ? 11.228 -15.031 46.409 1.00 55.44 311 LYS A CA 1
ATOM 2485 C C . LYS A 1 312 ? 9.939 -15.708 45.954 1.00 58.72 311 LYS A C 1
ATOM 2486 O O . LYS A 1 312 ? 9.138 -16.168 46.772 1.00 54.31 311 LYS A O 1
ATOM 2492 N N . GLN A 1 313 ? 9.746 -15.751 44.641 1.00 68.49 312 GLN A N 1
ATOM 2493 C CA . GLN A 1 313 ? 8.526 -16.287 44.066 1.00 68.49 312 GLN A CA 1
ATOM 2494 C C . GLN A 1 313 ? 8.430 -17.786 44.310 1.00 68.49 312 GLN A C 1
ATOM 2495 O O . GLN A 1 313 ? 7.410 -18.283 44.789 1.00 68.49 312 GLN A O 1
ATOM 2501 N N . PHE A 1 314 ? 9.504 -18.500 43.983 0.38 51.72 313 PHE A N 1
ATOM 2502 C CA . PHE A 1 314 ? 9.558 -19.943 44.197 1.00 48.94 313 PHE A CA 1
ATOM 2503 C C . PHE A 1 314 ? 9.331 -20.307 45.662 1.00 50.63 313 PHE A C 1
ATOM 2504 O O . PHE A 1 314 ? 8.468 -21.128 45.971 1.00 47.37 313 PHE A O 1
ATOM 2512 N N . ARG A 1 315 ? 10.085 -19.685 46.559 1.00 46.96 314 ARG A N 1
ATOM 2513 C CA . ARG A 1 315 ? 9.944 -19.966 47.978 1.00 47.71 314 ARG A CA 1
ATOM 2514 C C . ARG A 1 315 ? 8.502 -19.855 48.496 1.00 54.15 314 ARG A C 1
ATOM 2515 O O . ARG A 1 315 ? 8.069 -20.720 49.252 1.00 53.82 314 ARG A O 1
ATOM 2523 N N . ASN A 1 316 ? 7.765 -18.817 48.072 1.00 56.92 315 ASN A N 1
ATOM 2524 C CA . ASN A 1 316 ? 6.368 -18.575 48.487 1.00 50.61 315 ASN A CA 1
ATOM 2525 C C . ASN A 1 316 ? 5.409 -19.677 48.091 1.00 52.16 315 ASN A C 1
ATOM 2526 O O . ASN A 1 316 ? 4.701 -20.233 48.923 1.00 53.81 315 ASN A O 1
ATOM 2531 N N . CYS A 1 317 ? 5.375 -19.965 46.798 1.00 50.61 316 CYS A N 1
ATOM 2532 C CA . CYS A 1 317 ? 4.678 -21.137 46.282 1.00 50.85 316 CYS A CA 1
ATOM 2533 C C . CYS A 1 317 ? 5.074 -22.442 46.972 1.00 54.98 316 CYS A C 1
ATOM 2534 O O . CYS A 1 317 ? 4.235 -23.322 47.155 1.00 54.82 316 CYS A O 1
ATOM 2537 N N . MET A 1 318 ? 6.339 -22.577 47.351 1.00 57.33 317 MET A N 1
ATOM 2538 C CA . MET A 1 318 ? 6.772 -23.769 48.065 1.00 57.44 317 MET A CA 1
ATOM 2539 C C . MET A 1 318 ? 6.200 -23.840 49.474 1.00 60.63 317 MET A C 1
ATOM 2540 O O . MET A 1 318 ? 5.822 -24.910 49.941 1.00 61.36 317 MET A O 1
ATOM 2545 N N . VAL A 1 319 ? 6.143 -22.699 50.150 1.00 56.77 318 VAL A N 1
ATOM 2546 C CA . VAL A 1 319 ? 5.635 -22.651 51.519 1.00 59.24 318 VAL A CA 1
ATOM 2547 C C . VAL A 1 319 ? 4.127 -22.864 51.518 1.00 61.08 318 VAL A C 1
ATOM 2548 O O . VAL A 1 319 ? 3.564 -23.443 52.447 1.00 62.17 318 VAL A O 1
ATOM 2552 N N . THR A 1 320 ? 3.489 -22.397 50.451 1.00 59.67 319 THR A N 1
ATOM 2553 C CA . THR A 1 320 ? 2.068 -22.618 50.212 1.00 63.26 319 THR A CA 1
ATOM 2554 C C . THR A 1 320 ? 1.799 -24.111 50.079 1.00 64.85 319 THR A C 1
ATOM 2555 O O . THR A 1 320 ? 0.977 -24.676 50.796 1.00 67.56 319 THR A O 1
ATOM 2559 N N . THR A 1 321 ? 2.522 -24.746 49.162 1.00 60.78 320 THR A N 1
ATOM 2560 C CA . THR A 1 321 ? 2.360 -26.161 48.879 1.00 58.46 320 THR A CA 1
ATOM 2561 C C . THR A 1 321 ? 2.735 -27.059 50.054 1.00 59.00 320 THR A C 1
ATOM 2562 O O . THR A 1 321 ? 2.075 -28.057 50.300 1.00 62.14 320 THR A O 1
ATOM 2566 N N . LEU A 1 322 ? 3.772 -26.705 50.800 1.00 61.05 321 LEU A N 1
ATOM 2567 C CA . LEU A 1 322 ? 4.212 -27.549 51.913 1.00 63.69 321 LEU A CA 1
ATOM 2568 C C . LEU A 1 322 ? 3.268 -27.424 53.089 1.00 65.22 321 LEU A C 1
ATOM 2569 O O . LEU A 1 322 ? 3.066 -28.354 53.870 1.00 63.42 321 LEU A O 1
ATOM 2574 N N . CYS A 1 323 ? 2.669 -26.246 53.171 1.00 72.14 322 CYS A N 1
ATOM 2575 C CA . CYS A 1 323 ? 1.795 -25.856 54.275 1.00 75.22 322 CYS A CA 1
ATOM 2576 C C . CYS A 1 323 ? 0.318 -26.188 54.068 1.00 78.62 322 CYS A C 1
ATOM 2577 O O . CYS A 1 323 ? -0.561 -25.662 54.761 1.00 88.28 322 CYS A O 1
ATOM 2580 N N . CYS A 1 324 ? 0.095 -27.010 53.041 1.00 76.34 323 CYS A N 1
ATOM 2581 C CA . CYS A 1 324 ? -1.194 -27.621 52.750 1.00 77.37 323 CYS A CA 1
ATOM 2582 C C . CYS A 1 324 ? -2.216 -26.613 52.221 1.00 86.09 323 CYS A C 1
ATOM 2583 O O . CYS A 1 324 ? -3.403 -26.655 52.546 1.00 93.62 323 CYS A O 1
ATOM 2586 N N . GLY A 1 325 ? -1.704 -25.695 51.401 1.00 84.01 324 GLY A N 1
ATOM 2587 C CA . GLY A 1 325 ? -2.512 -24.874 50.522 1.00 85.36 324 GLY A CA 1
ATOM 2588 C C . GLY A 1 325 ? -2.807 -23.500 51.075 1.00 92.45 324 GLY A C 1
ATOM 2589 O O . GLY A 1 325 ? -3.082 -22.564 50.323 1.00 88.21 324 GLY A O 1
ATOM 2590 N N . LYS A 1 326 ? -2.763 -23.376 52.396 1.00 94.62 325 LYS A N 1
ATOM 2591 C CA . LYS A 1 326 ? -3.007 -22.087 53.011 1.00 105.09 325 LYS A CA 1
ATOM 2592 C C . LYS A 1 326 ? -1.803 -21.622 53.791 1.00 112.20 325 LYS A C 1
ATOM 2593 O O . LYS A 1 326 ? -1.197 -22.409 54.518 1.00 114.35 325 LYS A O 1
ATOM 2599 N N . ASN A 1 327 ? -1.519 -20.325 53.630 1.00 118.71 326 ASN A N 1
ATOM 2600 C CA . ASN A 1 327 ? -0.290 -19.606 54.027 1.00 124.36 326 ASN A CA 1
ATOM 2601 C C . ASN A 1 327 ? 0.633 -19.415 52.829 1.00 109.92 326 ASN A C 1
ATOM 2602 O O . ASN A 1 327 ? 0.629 -20.225 51.901 1.00 103.67 326 ASN A O 1
ATOM 2607 N N . ILE B 2 1 ? 14.670 -0.265 37.575 1.00 72.04 340 ILE B N 1
ATOM 2608 C CA . ILE B 2 1 ? 15.058 -1.628 37.232 1.00 69.98 340 ILE B CA 1
ATOM 2609 C C . ILE B 2 1 ? 14.276 -2.666 38.034 1.00 69.04 340 ILE B C 1
ATOM 2610 O O . ILE B 2 1 ? 14.205 -3.823 37.636 1.00 69.55 340 ILE B O 1
ATOM 2615 N N . LEU B 2 2 ? 13.704 -2.243 39.160 1.00 63.81 341 LEU B N 1
ATOM 2616 C CA . LEU B 2 2 ? 13.137 -3.151 40.152 1.00 63.46 341 LEU B CA 1
ATOM 2617 C C . LEU B 2 2 ? 12.131 -4.118 39.533 1.00 67.77 341 LEU B C 1
ATOM 2618 O O . LEU B 2 2 ? 11.946 -5.242 40.000 1.00 61.78 341 LEU B O 1
ATOM 2623 N N . GLU B 2 3 ? 11.485 -3.661 38.471 1.00 72.63 342 GLU B N 1
ATOM 2624 C CA . GLU B 2 3 ? 10.497 -4.447 37.755 1.00 67.41 342 GLU B CA 1
ATOM 2625 C C . GLU B 2 3 ? 11.185 -5.651 37.093 1.00 63.32 342 GLU B C 1
ATOM 2626 O O . GLU B 2 3 ? 10.743 -6.785 37.237 1.00 62.22 342 GLU B O 1
ATOM 2632 N N . ASN B 2 4 ? 12.298 -5.402 36.410 1.00 63.20 343 ASN B N 1
ATOM 2633 C CA . ASN B 2 4 ? 13.095 -6.466 35.780 1.00 61.58 343 ASN B CA 1
ATOM 2634 C C . ASN B 2 4 ? 13.875 -7.328 36.778 1.00 60.74 343 ASN B C 1
ATOM 2635 O O . ASN B 2 4 ? 14.114 -8.508 36.541 1.00 56.95 343 ASN B O 1
ATOM 2640 N N . LEU B 2 5 ? 14.284 -6.719 37.884 1.00 60.19 344 LEU B N 1
ATOM 2641 C CA . LEU B 2 5 ? 14.899 -7.442 38.986 1.00 56.80 344 LEU B CA 1
ATOM 2642 C C . LEU B 2 5 ? 13.925 -8.442 39.584 1.00 57.74 344 LEU B C 1
ATOM 2643 O O . LEU B 2 5 ? 14.314 -9.557 39.901 1.00 57.20 344 LEU B O 1
ATOM 2648 N N . LYS B 2 6 ? 12.662 -8.038 39.735 1.00 63.78 345 LYS B N 1
ATOM 2649 C CA . LYS B 2 6 ? 11.603 -8.917 40.243 1.00 60.30 345 LYS B CA 1
ATOM 2650 C C . LYS B 2 6 ? 11.355 -10.096 39.316 1.00 56.70 345 LYS B C 1
ATOM 2651 O O . LYS B 2 6 ? 11.237 -11.224 39.777 1.00 53.52 345 LYS B O 1
ATOM 2657 N N . ASP B 2 7 ? 11.290 -9.828 38.013 1.00 56.32 346 ASP B N 1
ATOM 2658 C CA . ASP B 2 7 ? 11.117 -10.870 36.990 1.00 58.25 346 ASP B CA 1
ATOM 2659 C C . ASP B 2 7 ? 12.187 -11.970 37.039 1.00 57.35 346 ASP B C 1
ATOM 2660 O O . ASP B 2 7 ? 11.928 -13.117 36.691 1.00 57.66 346 ASP B O 1
ATOM 2665 N N . CYS B 2 8 ? 13.391 -11.589 37.457 1.00 55.51 347 CYS B N 1
ATOM 2666 C CA . CYS B 2 8 ? 14.556 -12.460 37.460 1.00 51.07 347 CYS B CA 1
ATOM 2667 C C . CYS B 2 8 ? 14.747 -13.156 38.811 1.00 53.33 347 CYS B C 1
ATOM 2668 O O . CYS B 2 8 ? 15.658 -13.962 38.998 1.00 53.18 347 CYS B O 1
ATOM 2671 N N . GLY B 2 9 ? 13.873 -12.850 39.754 1.00 52.30 348 GLY B N 1
ATOM 2672 C CA . GLY B 2 9 ? 13.900 -13.520 41.033 1.00 52.51 348 GLY B CA 1
ATOM 2673 C C . GLY B 2 9 ? 15.023 -13.018 41.888 1.00 50.20 348 GLY B C 1
ATOM 2674 O O . GLY B 2 9 ? 15.292 -13.589 42.937 1.00 50.49 348 GLY B O 1
ATOM 2675 N N . LEU B 2 10 ? 15.662 -11.939 41.434 1.00 56.19 349 LEU B N 1
ATOM 2676 C CA . LEU B 2 10 ? 16.779 -11.314 42.146 1.00 58.82 349 LEU B CA 1
ATOM 2677 C C . LEU B 2 10 ? 16.391 -10.359 43.273 1.00 57.03 349 LEU B C 1
ATOM 2678 O O . LEU B 2 10 ? 17.191 -10.119 44.173 1.00 56.94 349 LEU B O 1
ATOM 2683 N N . PHE B 2 11 ? 15.172 -9.831 43.233 1.00 55.19 350 PHE B N 1
ATOM 2684 C CA . PHE B 2 11 ? 14.698 -8.923 44.279 1.00 61.64 350 PHE B CA 1
ATOM 2685 C C . PHE B 2 11 ? 13.184 -8.971 44.407 1.00 67.32 350 PHE B C 1
ATOM 2686 O O . PHE B 2 11 ? 12.602 -9.188 45.482 1.00 71.41 350 PHE B O 1
#

CATH classification: 1.20.1070.10

Organism: Bos taurus (NCBI:txid9913)

Solvent-accessible surface area: 15545 Å² total; per-residue (Å²): 206,46,8,21,141,21,125,70,22,51,0,16,68,31,62,184,94,41,59,11,120,30,0,16,121,33,52,0,87,49,17,8,102,66,157,49,4,57,106,33,5,46,49,5,109,87,2,20,96,83,0,71,62,28,0,89,30,0,47,92,0,10,106,100,33,128,127,0,115,47,39,18,9,52,3,4,33,10,1,0,50,1,0,20,58,9,0,106,21,3,0,44,24,2,44,109,0,1,115,61,0,40,0,43,96,11,57,101,11,0,53,107,11,0,29,79,16,22,8,0,10,5,1,4,4,6,1,9,1,6,5,0,62,11,10,39,23,7,3,26,147,64,111,95,161,76,150,17,23,97,111,66,1,85,126,12,35,49,86,0,82,98,29,0,76,38,0,0,36,22,8,80,132,34,87,0,28,10,1,0,16,3,8,1,1,14,5,10,17,0,27,26,23,65,47,132,138,22,86,4,102,54,0,11,84,47,42,61,64,43,4,17,51,73,0,37,102,39,2,97,105,5,1,38,67,0,24,126,36,2,89,103,22,4,63,159,82,125,155,27,70,56,5,56,126,0,28,132,56,0,19,100,15,13,93,46,1,21,88,8,3,47,81,8,42,86,31,46,10,39,21,12,117,104,4,72,72,82,85,80,49,85,40,33,17,75,74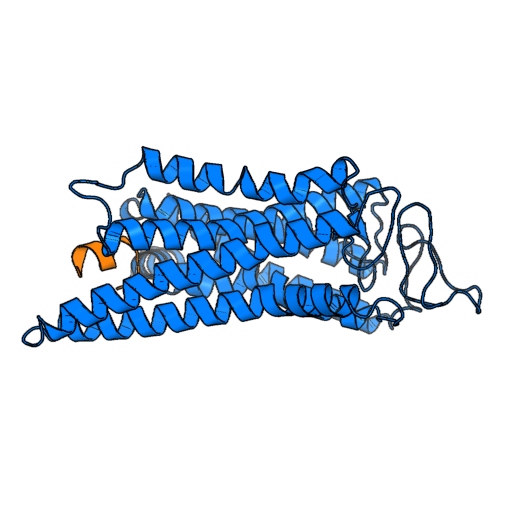,6,40,88,0,7,94,64,10,27,26,4,0,20,48,8,0,49,18,6,0,71,88,9,121,72,0,94,84,14,10,73,36,33,116,71,122,55,163,138,52,28,123,24,0,118,73,7,18,3,57

Secondary structure (DSSP, 8-state):
--SEE-SS-EESS-GGGS----TTTS--TTTS-HHHHHHHHHHHHHHHHHHHHHHHHHHHHHHH-GGG-SHHHHHHHHHHHHHHHIIIIIIIHHHHHHTTTS-TTHHHHHHHHHHHHHHHHHHHHHHHHHHHHHHHHHHH--STT----HHHHHHHHHHHHHHHHHHHHHHHTTSS-EEEETTTTEEEE--SS--TTTTHHHHHHHHHIIIIIHHHHHHHHHHHHHHHHHHHHHHH-TT-HHHHHHHHHHHHHHHHHHHHHHHHHHHHHHHHHHHHHT-SS---HHHHHHHHHHHHTHHHHHHIIIIITSHHHHHHHHHHHTTT--/-HHHHHHTT--

Foldseek 3Di:
DAFDDDPFATGRHDCPVVPDDDLQPAAPCVLDNLVVLVVLLVLLVVCLVQLVVLLVLLVVLCVVDVVQPFLLCLLVNQLSVLLVLLNPLFSVLLSVLSNRNGNNVPQVNQLRSALSNQLSLQLNLLSLLLSLVVCLCDLVVPDPPDDDGNVVSVVSSVVSNVRSCVQSVLQVPQQFHWFQAQSNSHIYGPLQDCDPRSRSPVNLVVCLVVSPVVSLVSLCVSLVSVLVSLVVVCVVVVVDPVSVVVSVVSVVLSVVSNVLSCQQCVLVNVVSVCSSVVVPDRDRRVSRCVSVSRNSSCSRVVCVSVACVPPVNVVSSCCVVVPNHD/DVVVCVVVVND

B-factor: mean 55.42, std 14.93, range [25.29, 139.11]

InterPro domains:
  IPR000276 G protein-coupled receptor, rhodopsin-like [PF00001] (55-306)
  IPR000276 G protein-coupled receptor, rhodopsin-like [PR00237] (39-63)
  IPR000276 G protein-coupled receptor, rhodopsin-like [PR00237] (72-93)
  IPR000276 G protein-coupled receptor, rhodopsin-like [PR00237] (117-139)
  IPR000276 G protein-coupled receptor, rhodopsin-like [PR00237] (152-173)
  IPR000276 G protein-coupled receptor, rhodopsin-like [PR00237] (204-227)
  IPR000276 G protein-coupled receptor, rhodopsin-like [PR00237] (250-274)
  IPR000276 G protein-coupled receptor, rhodopsin-like [PR00237] (288-314)
  IPR000276 G protein-coupled receptor, rhodopsin-like [PS00237] (123-139)
  IPR000276 G protein-coupled receptor, rhodopsin-like [SM01381] (48-321)
  IPR000732 Rhodopsin [PR00579] (3-21)
  IPR000732 Rhodopsin [PR00579] (22-38)
  IPR000732 Rhodopsin [PR00579] (85-101)
  IPR000732 Rhodopsin [PR00579] (191-207)
  IPR000732 Rhodopsin [PR00579] (271-289)
  IPR000732 Rhodopsin [PR00579] (319-332)
  IPR001760 Opsin [PR00238] (60-72)
  IPR001760 Opsin [PR00238] (174-186)
  IPR001760 Opsin [PR00238] (285-297)
  IPR017452 GPCR, rhodopsin-like, 7TM [PS50262] (54-306)

Radius of gyration: 21.75 Å; Cα contacts (8 Å, |Δi|>4): 506; chains: 2; bounding box: 58×68×36 Å

Nearest PDB structures (foldseek):
  4bey-assembly1_B  TM=1.100E+00  e=2.411E+00  Bos taurus
  3dqb-assembly1_B  TM=1.066E+00  e=2.411E+00  unclassified
  5en0-assembly1_B  TM=1.015E+00  e=5.244E+00  Bos taurus
  4bez-assembly1_A-2  TM=1.003E+00  e=1.317E-44  Bos taurus
  2x72-assembly1_A-2  TM=1.001E+00  e=6.217E-43  Bos taurus

Sequence (337 aa):
MCGTEGPNFYVPFSNKTGVVRSPFEAPQYYLAEPWQFSMLAAYMFLLIMLGFPINFLTLYVTVQHKKLRTPLNYILLNLAVADLFMVFGDFTTTLYTSLHGYFVFGPTGCNLEGFFATLGGEIALWSLVVLAIERYVVVCKPMSNFRFGENHAIMGVAFTWWVMALACAAPPLVGWSRYIPEGMQCSCGIDYYTPHEETNNESFVIYMFVVHFIIPLIVIFFCYGQLVFTVKEAAAQQQESATTQKAEKEVTRMVIIMVIAFLICWLPYAGVAFYIFTHQGSCFGPIFMTIPAFFAKTSAVYNPVIYIMMNKQFRNCMVTTLCCGKNILENLKDCGLF